Protein 3CCY (pdb70)

Organism: Bordetella parapertussis (strain 12822 / ATCC BAA-587 / NCTC 13253) (NCBI:txid257311)

Nearest PDB structures (foldseek):
  3vpr-assembly2_C  TM=8.689E-01  e=5.766E-08  Thermus thermophilus HB8
  3vpr-assembly2_D  TM=8.323E-01  e=1.332E-07  Thermus thermophilus HB8
  3dcf-assembly1_B  TM=6.884E-01  e=1.332E-07  Thermobifida fusca YX
  2g3b-assembly1_A  TM=5.671E-01  e=9.836E-05  Rhodococcus jostii RHA1
  4dw6-assembly1_A  TM=6.445E-01  e=2.272E-04  Mycobacterium tuberculosis

Secondary structure (DSSP, 8-state):
-TTHHHHHHHHHH---SS-TTTS-HHHHHHHTT--GGGGTTT-S-HHHHHH--HHHHHHHHHHHHHHHTT-S-HHHHHHHHHHHHHHHHHHHHHHHH----GGGS-SHHHHHHHHHHHHHHHHHHHHHHHH------HHHHHHH------GGGGGT--TTSSS-HHHHHHHHHHHHHH-GGGPPP-

Sequence (186 aa):
YENIRDTIIERAAAFARQGYSETSIGDIARACECSKSRLYHYFDSKEAVLRDLTTHVDSLLERRCCRQVLYGSNEPKTRFLQIVKLFLEIYATSRDRHVVLTCLDALPEDQRKALIAKQQRELIAYVRRDALLQLRPDAANRTLAHVDTLFFGINWTYTWYKADGSVSPDALAERTVQLLFLDGYLNLLSA

B-factor: mean 40.66, std 9.45, range [17.66, 68.11]

InterPro domains:
  IPR001647 DNA-binding HTH domain, TetR-type [PF00440] (16-61)
  IPR001647 DNA-binding HTH domain, TetR-type [PR00455] (16-29)
  IPR001647 DNA-binding HTH domain, TetR-type [PR00455] (37-60)
  IPR001647 DNA-binding HTH domain, TetR-type [PS50977] (10-70)
  IPR009057 Homedomain-like superfamily [SSF46689] (2-84)
  IPR036271 Tetracyclin repressor-like, C-terminal domain superfamily [SSF48498] (84-193)
  IPR041490 HTH-type transcriptional repressor KstR2, C-terminal [PF17932] (83-193)
  IPR050109 HTH-type, TetR-like transcriptional regulator [PTHR30055] (10-195)

Radius of gyration: 18.8 Å; Cα contacts (8 Å, |Δi|>4): 145; chains: 1; bounding box: 39×34×56 Å

CATH classification: 1.10.10.60 (+1 more: 1.10.357.10)

Structure (mmCIF, N/CA/C/O backbone):
data_3CCY
#
_entry.id   3CCY
#
_cell.length_a   56.920
_cell.length_b   56.989
_cell.length_c   168.271
_cell.angle_alpha   90.00
_cell.angle_beta   90.00
_cell.angle_gamma   90.00
#
_symmetry.space_group_name_H-M   'I 2 2 2'
#
loop_
_entity.id
_entity.type
_entity.pdbx_description
1 polymer 'Putative TetR-family transcriptional regulator'
2 water water
#
loop_
_atom_site.group_PDB
_atom_site.id
_atom_site.type_symbol
_atom_site.label_atom_id
_atom_site.label_alt_id
_atom_site.label_comp_id
_atom_site.label_asym_id
_atom_site.label_entity_id
_atom_site.label_seq_id
_atom_site.pdbx_PDB_ins_code
_atom_site.Cartn_x
_atom_site.Cartn_y
_atom_site.Cartn_z
_atom_site.occupancy
_atom_site.B_iso_or_equiv
_atom_site.auth_seq_id
_atom_site.auth_comp_id
_atom_site.auth_asym_id
_atom_site.auth_atom_id
_atom_site.pdbx_PDB_model_num
ATOM 1 N N . TYR A 1 12 ? -2.523 29.894 10.648 1.00 67.50 9 TYR A N 1
ATOM 2 C CA . TYR A 1 12 ? -3.968 30.042 10.995 1.00 67.48 9 TYR A CA 1
ATOM 3 C C . TYR A 1 12 ? -4.354 29.101 12.141 1.00 67.37 9 TYR A C 1
ATOM 4 O O . TYR A 1 12 ? -4.600 27.907 11.931 1.00 67.37 9 TYR A O 1
ATOM 13 N N . GLU A 1 13 ? -4.426 29.665 13.346 1.00 67.13 10 GLU A N 1
ATOM 14 C CA . GLU A 1 13 ? -4.510 28.903 14.600 1.00 66.68 10 GLU A CA 1
ATOM 15 C C . GLU A 1 13 ? -5.883 28.283 14.919 1.00 66.15 10 GLU A C 1
ATOM 16 O O . GLU A 1 13 ? -6.101 27.818 16.037 1.00 66.21 10 GLU A O 1
ATOM 22 N N . ASN A 1 14 ? -6.798 28.279 13.951 1.00 65.48 11 ASN A N 1
ATOM 23 C CA . ASN A 1 14 ? -8.155 27.755 14.161 1.00 64.60 11 ASN A CA 1
ATOM 24 C C . ASN A 1 14 ? -8.309 26.373 13.516 1.00 63.83 11 ASN A C 1
ATOM 25 O O . ASN A 1 14 ? -8.558 25.373 14.198 1.00 63.48 11 ASN A O 1
ATOM 30 N N . ILE A 1 15 ? -8.156 26.353 12.190 1.00 62.81 12 ILE A N 1
ATOM 31 C CA . ILE A 1 15 ? -8.174 25.141 11.362 1.00 61.77 12 ILE A CA 1
ATOM 32 C C . ILE A 1 15 ? -7.006 24.191 11.684 1.00 60.92 12 ILE A C 1
ATOM 33 O O . ILE A 1 15 ? -7.141 22.971 11.549 1.00 60.65 12 ILE A O 1
ATOM 38 N N . ARG A 1 16 ? -5.874 24.768 12.098 1.00 59.86 13 ARG A N 1
ATOM 39 C CA . ARG A 1 16 ? -4.725 24.028 12.634 1.00 58.86 13 ARG A CA 1
ATOM 40 C C . ARG A 1 16 ? -5.138 22.955 13.638 1.00 57.89 13 ARG A C 1
ATOM 41 O O . ARG A 1 16 ? -4.817 21.778 13.465 1.00 57.62 13 ARG A O 1
ATOM 49 N N . ASP A 1 17 ? -5.865 23.379 14.671 1.00 56.74 14 ASP A N 1
ATOM 50 C CA . ASP A 1 17 ? -6.227 22.519 15.795 1.00 56.00 14 ASP A CA 1
ATOM 51 C C . ASP A 1 17 ? -7.310 21.506 15.450 1.00 54.65 14 ASP A C 1
ATOM 52 O O . ASP A 1 17 ? -7.442 20.498 16.135 1.00 54.72 14 ASP A O 1
ATOM 57 N N . THR A 1 18 ? -8.089 21.777 14.408 1.00 52.92 15 THR A N 1
ATOM 58 C CA . THR A 1 18 ? -9.082 20.815 13.935 1.00 51.28 15 THR A CA 1
ATOM 59 C C . THR A 1 18 ? -8.371 19.594 13.350 1.00 49.91 15 THR A C 1
ATOM 60 O O . THR A 1 18 ? -8.739 18.457 13.642 1.00 49.59 15 THR A O 1
ATOM 64 N N . ILE A 1 19 ? -7.348 19.846 12.532 1.00 48.22 16 ILE A N 1
ATOM 65 C CA . ILE A 1 19 ? -6.500 18.791 11.976 1.00 46.48 16 ILE A CA 1
ATOM 66 C C . ILE A 1 19 ? -5.905 17.967 13.117 1.00 45.49 16 ILE A C 1
ATOM 67 O O . ILE A 1 19 ? -6.081 16.752 13.162 1.00 45.14 16 ILE A O 1
ATOM 72 N N . ILE A 1 20 ? -5.235 18.651 14.042 1.00 44.50 17 ILE A N 1
ATOM 73 C CA . ILE A 1 20 ? -4.653 18.035 15.230 1.00 43.84 17 ILE A CA 1
ATOM 74 C C . ILE A 1 20 ? -5.695 17.245 16.026 1.00 43.65 17 ILE A C 1
ATOM 75 O O . ILE A 1 20 ? -5.445 16.102 16.405 1.00 42.85 17 ILE A O 1
ATOM 80 N N . GLU A 1 21 ? -6.857 17.864 16.258 1.00 43.40 18 GLU A N 1
ATOM 81 C CA . GLU A 1 21 ? -7.966 17.263 17.007 1.00 43.33 18 GLU A CA 1
ATOM 82 C C . GLU A 1 21 ? -8.472 15.995 16.320 1.00 42.07 18 GLU A C 1
ATOM 83 O O . GLU A 1 21 ? -8.657 14.958 16.964 1.00 41.72 18 GLU A O 1
ATOM 89 N N . ARG A 1 22 ? -8.678 16.088 15.007 1.00 40.87 19 ARG A N 1
ATOM 90 C CA . ARG A 1 22 ? -9.258 14.994 14.233 1.00 39.71 19 ARG A CA 1
ATOM 91 C C . ARG A 1 22 ? -8.253 13.847 14.020 1.00 38.48 19 ARG A C 1
ATOM 92 O O . ARG A 1 22 ? -8.628 12.670 14.083 1.00 38.24 19 ARG A O 1
ATOM 100 N N . ALA A 1 23 ? -6.984 14.201 13.794 1.00 36.91 20 ALA A N 1
ATOM 101 C CA . ALA A 1 23 ? -5.883 13.233 13.698 1.00 35.67 20 ALA A CA 1
ATOM 102 C C . ALA A 1 23 ? -5.664 12.462 14.998 1.00 35.10 20 ALA A C 1
ATOM 103 O O . ALA A 1 23 ? -5.479 11.238 14.979 1.00 34.31 20 ALA A O 1
ATOM 105 N N . ALA A 1 24 ? -5.662 13.186 16.114 1.00 33.98 21 ALA A N 1
ATOM 106 C CA . ALA A 1 24 ? -5.518 12.567 17.435 1.00 33.98 21 ALA A CA 1
ATOM 107 C C . ALA A 1 24 ? -6.563 11.473 17.619 1.00 34.05 21 ALA A C 1
ATOM 108 O O . ALA A 1 24 ? -6.234 10.363 18.030 1.00 34.30 21 ALA A O 1
ATOM 110 N N . ALA A 1 25 ? -7.815 11.773 17.282 1.00 34.66 22 ALA A N 1
ATOM 111 C CA . ALA A 1 25 ? -8.880 10.778 17.403 1.00 35.94 22 ALA A CA 1
ATOM 112 C C . ALA A 1 25 ? -8.616 9.508 16.572 1.00 36.56 22 ALA A C 1
ATOM 113 O O . ALA A 1 25 ? -8.778 8.393 17.063 1.00 37.08 22 ALA A O 1
ATOM 123 N N . PHE A 1 27 ? -5.575 8.388 15.242 1.00 39.65 24 PHE A N 1
ATOM 124 C CA . PHE A 1 27 ? -4.354 7.739 15.728 1.00 40.72 24 PHE A CA 1
ATOM 125 C C . PHE A 1 27 ? -4.621 6.905 16.985 1.00 42.08 24 PHE A C 1
ATOM 126 O O . PHE A 1 27 ? -3.915 5.920 17.248 1.00 42.30 24 PHE A O 1
ATOM 134 N N . ALA A 1 28 ? -5.610 7.336 17.775 1.00 43.41 25 ALA A N 1
ATOM 135 C CA . ALA A 1 28 ? -5.971 6.678 19.040 1.00 44.90 25 ALA A CA 1
ATOM 136 C C . ALA A 1 28 ? -6.963 5.509 18.895 1.00 46.22 25 ALA A C 1
ATOM 137 O O . ALA A 1 28 ? -6.956 4.613 19.739 1.00 47.19 25 ALA A O 1
ATOM 139 N N . ARG A 1 29 ? -7.807 5.507 17.853 1.00 47.51 26 ARG A N 1
ATOM 140 C CA . ARG A 1 29 ? -8.629 4.317 17.545 1.00 48.78 26 ARG A CA 1
ATOM 141 C C . ARG A 1 29 ? -7.803 3.283 16.766 1.00 48.88 26 ARG A C 1
ATOM 142 O O . ARG A 1 29 ? -7.343 2.301 17.352 1.00 49.12 26 ARG A O 1
ATOM 150 N N . GLN A 1 30 ? -7.607 3.516 15.460 1.00 48.81 27 GLN A N 1
ATOM 151 C CA . GLN A 1 30 ? -6.908 2.561 14.576 1.00 48.72 27 GLN A CA 1
ATOM 152 C C . GLN A 1 30 ? -5.382 2.622 14.612 1.00 48.75 27 GLN A C 1
ATOM 153 O O . GLN A 1 30 ? -4.717 1.658 14.213 1.00 48.82 27 GLN A O 1
ATOM 159 N N . GLY A 1 31 ? -4.831 3.745 15.075 1.00 48.56 28 GLY A N 1
ATOM 160 C CA . GLY A 1 31 ? -3.380 3.904 15.176 1.00 48.13 28 GLY A CA 1
ATOM 161 C C . GLY A 1 31 ? -2.765 4.748 14.075 1.00 47.97 28 GLY A C 1
ATOM 162 O O . GLY A 1 31 ? -3.446 5.175 13.133 1.00 47.65 28 GLY A O 1
ATOM 163 N N . TYR A 1 32 ? -1.459 4.962 14.191 1.00 48.01 29 TYR A N 1
ATOM 164 C CA . TYR A 1 32 ? -0.731 5.843 13.284 1.00 48.20 29 TYR A CA 1
ATOM 165 C C . TYR A 1 32 ? -0.568 5.285 11.864 1.00 48.24 29 TYR A C 1
ATOM 166 O O . TYR A 1 32 ? -0.981 5.931 10.900 1.00 48.19 29 TYR A O 1
ATOM 175 N N . SER A 1 33 ? 0.028 4.100 11.732 1.00 48.23 30 SER A N 1
ATOM 176 C CA . SER A 1 33 ? 0.256 3.499 10.405 1.00 48.37 30 SER A CA 1
ATOM 177 C C . SER A 1 33 ? -1.052 3.197 9.683 1.00 47.88 30 SER A C 1
ATOM 178 O O . SER A 1 33 ? -1.103 3.213 8.455 1.00 47.94 30 SER A O 1
ATOM 181 N N . GLU A 1 34 ? -2.103 2.933 10.459 1.00 47.43 31 GLU A N 1
ATOM 182 C CA . GLU A 1 34 ? -3.436 2.665 9.924 1.00 47.11 31 GLU A CA 1
ATOM 183 C C . GLU A 1 34 ? -4.105 3.916 9.338 1.00 46.35 31 GLU A C 1
ATOM 184 O O . GLU A 1 34 ? -4.858 3.824 8.367 1.00 46.28 31 GLU A O 1
ATOM 190 N N . THR A 1 35 ? -3.807 5.074 9.927 1.00 45.47 32 THR A N 1
ATOM 191 C CA . THR A 1 35 ? -4.385 6.366 9.532 1.00 44.59 32 THR A CA 1
ATOM 192 C C . THR A 1 35 ? -3.512 7.058 8.479 1.00 44.39 32 THR A C 1
ATOM 193 O O . THR A 1 35 ? -2.332 7.305 8.711 1.00 44.30 32 THR A O 1
ATOM 197 N N . SER A 1 36 ? -4.092 7.374 7.324 1.00 44.11 33 SER A N 1
ATOM 198 C CA . SER A 1 36 ? -3.353 8.075 6.276 1.00 43.71 33 SER A CA 1
ATOM 199 C C . SER A 1 36 ? -3.659 9.575 6.276 1.00 43.81 33 SER A C 1
ATOM 200 O O . SER A 1 36 ? -4.594 10.029 6.933 1.00 43.87 33 SER A O 1
ATOM 203 N N . ILE A 1 37 ? -2.855 10.332 5.535 1.00 43.83 34 ILE A N 1
ATOM 204 C CA . ILE A 1 37 ? -3.065 11.766 5.322 1.00 43.83 34 ILE A CA 1
ATOM 205 C C . ILE A 1 37 ? -4.395 12.026 4.604 1.00 43.75 34 ILE A C 1
ATOM 206 O O . ILE A 1 37 ? -5.061 13.029 4.865 1.00 43.65 34 ILE A O 1
ATOM 211 N N . GLY A 1 38 ? -4.768 11.117 3.702 1.00 43.80 35 GLY A N 1
ATOM 212 C CA . GLY A 1 38 ? -6.057 11.176 3.015 1.00 43.71 35 GLY A CA 1
ATOM 213 C C . GLY A 1 38 ? -7.220 11.041 3.983 1.00 43.82 35 GLY A C 1
ATOM 214 O O . GLY A 1 38 ? -8.194 11.796 3.895 1.00 44.08 35 GLY A O 1
ATOM 215 N N . ASP A 1 39 ? -7.113 10.076 4.897 1.00 43.55 36 ASP A N 1
ATOM 216 C CA . ASP A 1 39 ? -8.087 9.877 5.983 1.00 43.50 36 ASP A CA 1
ATOM 217 C C . ASP A 1 39 ? -8.331 11.164 6.786 1.00 43.36 36 ASP A C 1
ATOM 218 O O . ASP A 1 39 ? -9.478 11.518 7.073 1.00 43.27 36 ASP A O 1
ATOM 223 N N . ILE A 1 40 ? -7.241 11.854 7.143 1.00 43.24 37 ILE A N 1
ATOM 224 C CA . ILE A 1 40 ? -7.307 13.139 7.851 1.00 43.21 37 ILE A CA 1
ATOM 225 C C . ILE A 1 40 ? -7.961 14.229 6.984 1.00 43.66 37 ILE A C 1
ATOM 226 O O . ILE A 1 40 ? -8.850 14.963 7.556 1.00 43.82 37 ILE A O 1
ATOM 231 N N . ALA A 1 41 ? -7.525 14.313 5.705 1.00 44.34 38 ALA A N 1
ATOM 232 C CA . ALA A 1 41 ? -8.042 15.334 4.818 1.00 44.74 38 ALA A CA 1
ATOM 233 C C . ALA A 1 41 ? -9.566 15.342 4.820 1.00 45.14 38 ALA A C 1
ATOM 234 O O . ALA A 1 41 ? -10.195 16.410 4.996 1.00 44.95 38 ALA A O 1
ATOM 236 N N . ARG A 1 42 ? -10.146 14.118 4.696 1.00 45.80 39 ARG A N 1
ATOM 237 C CA . ARG A 1 42 ? -11.593 13.947 4.611 1.00 46.74 39 ARG A CA 1
ATOM 238 C C . ARG A 1 42 ? -12.306 13.860 5.971 1.00 47.18 39 ARG A C 1
ATOM 239 O O . ARG A 1 42 ? -13.536 13.912 6.023 1.00 47.08 39 ARG A O 1
ATOM 247 N N . ALA A 1 43 ? -11.550 13.739 7.066 1.00 47.83 40 ALA A N 1
ATOM 248 C CA . ALA A 1 43 ? -12.153 13.822 8.398 1.00 48.56 40 ALA A CA 1
ATOM 249 C C . ALA A 1 43 ? -12.447 15.277 8.764 1.00 49.21 40 ALA A C 1
ATOM 250 O O . ALA A 1 43 ? -13.396 15.560 9.502 1.00 49.42 40 ALA A O 1
ATOM 252 N N . CYS A 1 44 ? -11.631 16.192 8.241 1.00 49.85 41 CYS A N 1
ATOM 253 C CA . CYS A 1 44 ? -11.868 17.623 8.394 1.00 50.82 41 CYS A CA 1
ATOM 254 C C . CYS A 1 44 ? -12.749 18.095 7.247 1.00 51.55 41 CYS A C 1
ATOM 255 O O . CYS A 1 44 ? -12.830 19.296 6.959 1.00 51.28 41 CYS A O 1
ATOM 258 N N . GLU A 1 45 ? -13.411 17.125 6.610 1.00 52.47 42 GLU A N 1
ATOM 259 C CA . GLU A 1 45 ? -14.201 17.334 5.401 1.00 53.66 42 GLU A CA 1
ATOM 260 C C . GLU A 1 45 ? -13.457 18.313 4.502 1.00 54.07 42 GLU A C 1
ATOM 261 O O . GLU A 1 45 ? -13.933 19.420 4.244 1.00 54.24 42 GLU A O 1
ATOM 267 N N . CYS A 1 46 ? -12.265 17.898 4.061 1.00 54.85 43 CYS A N 1
ATOM 268 C CA . CYS A 1 46 ? -11.364 18.770 3.293 1.00 55.08 43 CYS A CA 1
ATOM 269 C C . CYS A 1 46 ? -10.544 18.038 2.199 1.00 55.03 43 CYS A C 1
ATOM 270 O O . CYS A 1 46 ? -10.511 16.762 2.128 1.00 55.19 43 CYS A O 1
ATOM 273 N N . SER A 1 47 ? -9.881 18.862 1.350 1.00 54.78 44 SER A N 1
ATOM 274 C CA . SER A 1 47 ? -8.994 18.319 0.325 1.00 54.69 44 SER A CA 1
ATOM 275 C C . SER A 1 47 ? -7.614 18.030 0.912 1.00 54.56 44 SER A C 1
ATOM 276 O O . SER A 1 47 ? -7.194 18.688 1.868 1.00 54.74 44 SER A O 1
ATOM 279 N N . LYS A 1 48 ? -6.9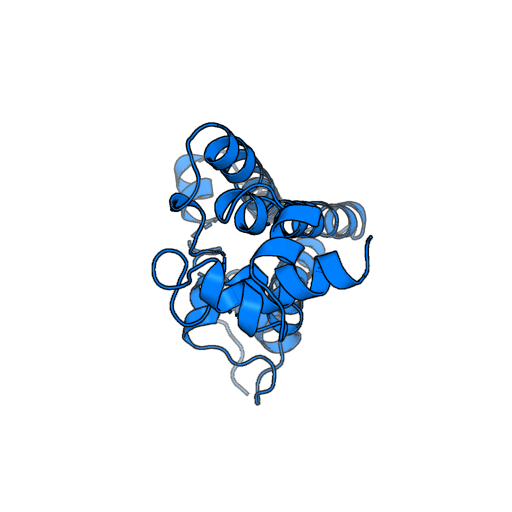16 17.049 0.335 1.00 54.37 45 LYS A N 1
ATOM 280 C CA . LYS A 1 48 ? -5.576 16.651 0.795 1.00 54.24 45 LYS A CA 1
ATOM 281 C C . LYS A 1 48 ? -4.546 17.790 0.698 1.00 53.99 45 LYS A C 1
ATOM 282 O O . LYS A 1 48 ? -3.563 17.803 1.445 1.00 54.29 45 LYS A O 1
ATOM 288 N N . SER A 1 49 ? -4.787 18.741 -0.210 1.00 53.71 46 SER A N 1
ATOM 289 C CA . SER A 1 49 ? -3.908 19.906 -0.406 1.00 53.26 46 SER A CA 1
ATOM 290 C C . SER A 1 49 ? -3.788 20.767 0.872 1.00 52.78 46 SER A C 1
ATOM 291 O O . SER A 1 49 ? -2.634 21.079 1.273 1.00 52.84 46 SER A O 1
ATOM 294 N N . ARG A 1 50 ? -5.007 21.131 1.391 1.00 52.11 47 ARG A N 1
ATOM 295 C CA . ARG A 1 50 ? -5.094 22.131 2.453 1.00 51.65 47 ARG A CA 1
ATOM 296 C C . ARG A 1 50 ? -4.432 21.731 3.782 1.00 51.19 47 ARG A C 1
ATOM 297 O O . ARG A 1 50 ? -4.201 22.582 4.644 1.00 51.24 47 ARG A O 1
ATOM 305 N N . LEU A 1 51 ? -4.122 20.445 3.945 1.00 50.47 48 LEU A N 1
ATOM 306 C CA . LEU A 1 51 ? -3.384 19.977 5.128 1.00 49.87 48 LEU A CA 1
ATOM 307 C C . LEU A 1 51 ? -1.945 20.470 5.148 1.00 49.44 48 LEU A C 1
ATOM 308 O O . LEU A 1 51 ? -1.412 20.807 6.210 1.00 49.01 48 LEU A O 1
ATOM 313 N N . TYR A 1 52 ? -1.338 20.538 3.969 1.00 48.95 49 TYR A N 1
ATOM 314 C CA . TYR A 1 52 ? 0.067 20.879 3.853 1.00 48.56 49 TYR A CA 1
ATOM 315 C C . TYR A 1 52 ? 0.321 22.349 3.981 1.00 48.81 49 TYR A C 1
ATOM 316 O O . TYR A 1 52 ? 1.450 22.768 4.047 1.00 48.93 49 TYR A O 1
ATOM 325 N N . HIS A 1 53 ? -0.748 23.119 4.034 1.00 49.01 50 HIS A N 1
ATOM 326 C CA . HIS A 1 53 ? -0.725 24.551 4.345 1.00 49.20 50 HIS A CA 1
ATOM 327 C C . HIS A 1 53 ? -0.310 24.765 5.805 1.00 49.03 50 HIS A C 1
ATOM 328 O O . HIS A 1 53 ? 0.188 25.834 6.165 1.00 49.20 50 HIS A O 1
ATOM 335 N N . TYR A 1 54 ? -0.497 23.733 6.629 1.00 48.73 51 TYR A N 1
ATOM 336 C CA . TYR A 1 54 ? -0.188 23.805 8.060 1.00 48.27 51 TYR A CA 1
ATOM 337 C C . TYR A 1 54 ? 0.869 22.799 8.501 1.00 47.65 51 TYR A C 1
ATOM 338 O O . TYR A 1 54 ? 1.581 23.042 9.480 1.00 47.82 51 TYR A O 1
ATOM 347 N N . PHE A 1 55 ? 0.966 21.677 7.789 1.00 46.86 52 PHE A N 1
ATOM 348 C CA . PHE A 1 55 ? 1.883 20.590 8.161 1.00 46.25 52 PHE A CA 1
ATOM 349 C C . PHE A 1 55 ? 2.635 20.006 6.970 1.00 45.93 52 PHE A C 1
ATOM 350 O O . PHE A 1 55 ? 2.064 19.830 5.889 1.00 45.89 52 PHE A O 1
ATOM 358 N N . ASP A 1 56 ? 3.908 19.675 7.184 1.00 45.67 53 ASP A N 1
ATOM 359 C CA . ASP A 1 56 ? 4.761 19.149 6.106 1.00 45.34 53 ASP A CA 1
ATOM 360 C C . ASP A 1 56 ? 4.635 17.637 5.923 1.00 44.64 53 ASP A C 1
ATOM 361 O O . ASP A 1 56 ? 4.988 17.097 4.877 1.00 44.73 53 ASP A O 1
ATOM 366 N N . SER A 1 57 ? 4.137 16.958 6.945 1.00 43.86 54 SER A N 1
ATOM 367 C CA . SER A 1 57 ? 4.097 15.508 6.939 1.00 43.10 54 SER A CA 1
ATOM 368 C C . SER A 1 57 ? 3.065 14.996 7.939 1.00 42.64 54 SER A C 1
ATOM 369 O O . SER A 1 57 ? 2.577 15.743 8.789 1.00 42.47 54 SER A O 1
ATOM 372 N N . LYS A 1 58 ? 2.734 13.717 7.805 1.00 41.91 55 LYS A N 1
ATOM 373 C CA . LYS A 1 58 ? 1.964 12.975 8.783 1.00 41.17 55 LYS A CA 1
ATOM 374 C C . LYS A 1 58 ? 2.738 12.960 10.111 1.00 40.89 55 LYS A C 1
ATOM 375 O O . LYS A 1 58 ? 2.144 13.078 11.189 1.00 40.80 55 LYS A O 1
ATOM 381 N N . GLU A 1 59 ? 4.067 12.840 10.021 1.00 40.23 56 GLU A N 1
ATOM 382 C CA . GLU A 1 59 ? 4.948 12.868 11.201 1.00 39.45 56 GLU A CA 1
ATOM 383 C C . GLU A 1 59 ? 4.927 14.221 11.895 1.00 38.06 56 GLU A C 1
ATOM 384 O O . GLU A 1 59 ? 5.021 14.284 13.120 1.00 37.83 56 GLU A O 1
ATOM 390 N N . ALA A 1 60 ? 4.806 15.291 11.109 1.00 36.47 57 ALA A N 1
ATOM 391 C CA . ALA A 1 60 ? 4.716 16.656 11.629 1.00 35.38 57 ALA A CA 1
ATOM 392 C C . ALA A 1 60 ? 3.444 16.850 12.462 1.00 34.94 57 ALA A C 1
ATOM 393 O O . ALA A 1 60 ? 3.485 17.461 13.535 1.00 34.80 57 ALA A O 1
ATOM 395 N N . VAL A 1 61 ? 2.322 16.323 11.965 1.00 33.96 58 VAL A N 1
ATOM 396 C CA . VAL A 1 61 ? 1.063 16.313 12.719 1.00 32.47 58 VAL A CA 1
ATOM 397 C C . VAL A 1 61 ? 1.254 15.590 14.049 1.00 31.96 58 VAL A C 1
ATOM 398 O O . VAL A 1 61 ? 0.896 16.120 15.087 1.00 31.20 58 VAL A O 1
ATOM 402 N N . LEU A 1 62 ? 1.852 14.401 14.006 1.00 31.57 59 LEU A N 1
ATOM 403 C CA . LEU A 1 62 ? 2.126 13.637 15.213 1.00 31.57 59 LEU A CA 1
ATOM 404 C C . LEU A 1 62 ? 3.104 14.342 16.157 1.00 32.25 59 LEU A C 1
ATOM 405 O O . LEU A 1 62 ? 2.854 14.421 17.360 1.00 31.44 59 LEU A O 1
ATOM 410 N N . ARG A 1 63 ? 4.211 14.841 15.617 1.00 32.82 60 ARG A N 1
ATOM 411 C CA . ARG A 1 63 ? 5.251 15.450 16.436 1.00 34.52 60 ARG A CA 1
ATOM 412 C C . ARG A 1 63 ? 4.682 16.650 17.186 1.00 34.33 60 ARG A C 1
ATOM 413 O O . ARG A 1 63 ? 4.909 16.790 18.387 1.00 34.40 60 ARG A O 1
ATOM 421 N N . ASP A 1 64 ? 3.916 17.479 16.480 1.00 34.33 61 ASP A N 1
ATOM 422 C CA . ASP A 1 64 ? 3.275 18.651 17.081 1.00 34.91 61 ASP A CA 1
ATOM 423 C C . ASP A 1 64 ? 2.293 18.311 18.213 1.00 34.08 61 ASP A C 1
ATOM 424 O O . ASP A 1 64 ? 2.398 18.874 19.313 1.00 34.60 61 ASP A O 1
ATOM 437 N N . LEU A 1 66 ? 2.126 15.652 20.075 1.00 31.37 63 LEU A N 1
ATOM 438 C CA . LEU A 1 66 ? 2.854 15.052 21.167 1.00 31.96 63 LEU A CA 1
ATOM 439 C C . LEU A 1 66 ? 3.637 16.111 21.934 1.00 31.17 63 LEU A C 1
ATOM 440 O O . LEU A 1 66 ? 3.697 16.090 23.151 1.00 29.52 63 LEU A O 1
ATOM 445 N N . THR A 1 67 ? 4.217 17.045 21.199 1.00 31.61 64 THR A N 1
ATOM 446 C CA . THR A 1 67 ? 5.041 18.087 21.807 1.00 33.44 64 THR A CA 1
ATOM 447 C C . THR A 1 67 ? 4.198 19.022 22.676 1.00 33.07 64 THR A C 1
ATOM 448 O O . THR A 1 67 ? 4.550 19.308 23.828 1.00 33.38 64 THR A O 1
ATOM 452 N N . THR A 1 68 ? 3.081 19.489 22.137 1.00 33.70 65 THR A N 1
ATOM 453 C CA . THR A 1 68 ? 2.267 20.420 22.882 1.00 34.48 65 THR A CA 1
ATOM 454 C C . THR A 1 68 ? 1.657 19.706 24.086 1.00 34.77 65 THR A C 1
ATOM 455 O O . THR A 1 68 ? 1.517 20.294 25.147 1.00 35.94 65 THR A O 1
ATOM 459 N N . HIS A 1 69 ? 1.340 18.425 23.938 1.00 34.09 66 HIS A N 1
ATOM 460 C CA . HIS A 1 69 ? 0.749 17.689 25.025 1.00 33.96 66 HIS A CA 1
ATOM 461 C C . HIS A 1 69 ? 1.700 17.434 26.212 1.00 33.63 66 HIS A C 1
ATOM 462 O O . HIS A 1 69 ? 1.291 17.586 27.380 1.00 34.03 66 HIS A O 1
ATOM 469 N N . VAL A 1 70 ? 2.923 16.991 25.934 1.00 32.23 67 VAL A N 1
ATOM 470 C CA . VAL A 1 70 ? 3.899 16.771 27.012 1.00 32.38 67 VAL A CA 1
ATOM 471 C C . VAL A 1 70 ? 4.357 18.119 27.588 1.00 32.70 67 VAL A C 1
ATOM 472 O O . VAL A 1 70 ? 4.538 18.228 28.798 1.00 31.39 67 VAL A O 1
ATOM 476 N N . ASP A 1 71 ? 4.478 19.153 26.737 1.00 33.47 68 ASP A N 1
ATOM 477 C CA . ASP A 1 71 ? 4.831 20.486 27.227 1.00 35.08 68 ASP A CA 1
ATOM 478 C C . ASP A 1 71 ? 3.774 20.984 28.217 1.00 36.03 68 ASP A C 1
ATOM 479 O O . ASP A 1 71 ? 4.105 21.508 29.266 1.00 36.61 68 ASP A O 1
ATOM 484 N N . SER A 1 72 ? 2.507 20.771 27.898 1.00 37.45 69 SER A N 1
ATOM 485 C CA . SER A 1 72 ? 1.407 21.174 28.790 1.00 38.34 69 SER A CA 1
ATOM 486 C C . SER A 1 72 ? 1.443 20.431 30.130 1.00 38.31 69 SER A C 1
ATOM 487 O O . SER A 1 72 ? 1.290 21.038 31.204 1.00 37.37 69 SER A O 1
ATOM 490 N N . LEU A 1 73 ? 1.646 19.117 30.063 1.00 37.70 70 LEU A N 1
ATOM 491 C CA . LEU A 1 73 ? 1.692 18.293 31.239 1.00 37.77 70 LEU A CA 1
ATOM 492 C C . LEU A 1 73 ? 2.845 18.753 32.164 1.00 37.09 70 LEU A C 1
ATOM 493 O O . LEU A 1 73 ? 2.673 18.869 33.384 1.00 35.50 70 LEU A O 1
ATOM 498 N N . LEU A 1 74 ? 4.014 19.008 31.570 1.00 36.19 71 LEU A N 1
ATOM 499 C CA . LEU A 1 74 ? 5.175 19.487 32.315 1.00 36.68 71 LEU A CA 1
ATOM 500 C C . LEU A 1 74 ? 4.925 20.825 33.005 1.00 36.62 71 LEU A C 1
ATOM 501 O O . LEU A 1 74 ? 5.274 20.982 34.161 1.00 36.31 71 LEU A O 1
ATOM 506 N N . GLU A 1 75 ? 4.309 21.776 32.310 1.00 37.54 72 GLU A N 1
ATOM 507 C CA . GLU A 1 75 ? 4.067 23.082 32.905 1.00 38.04 72 GLU A CA 1
ATOM 508 C C . GLU A 1 75 ? 3.078 22.944 34.047 1.00 36.28 72 GLU A C 1
ATOM 509 O O . GLU A 1 75 ? 3.313 23.488 35.116 1.00 36.72 72 GLU A O 1
ATOM 515 N N . ARG A 1 76 ? 2.012 22.171 33.848 1.00 35.03 73 ARG A N 1
ATOM 516 C CA A ARG A 1 76 ? 1.008 22.051 34.890 0.50 33.97 73 ARG A CA 1
ATOM 517 C CA B ARG A 1 76 ? 0.971 21.989 34.874 0.50 33.89 73 ARG A CA 1
ATOM 518 C C . ARG A 1 76 ? 1.524 21.340 36.127 1.00 33.45 73 ARG A C 1
ATOM 519 O O . ARG A 1 76 ? 1.166 21.726 37.238 1.00 33.09 73 ARG A O 1
ATOM 534 N N . CYS A 1 77 ? 2.390 20.343 35.927 1.00 32.71 74 CYS A N 1
ATOM 535 C CA A CYS A 1 77 ? 3.081 19.684 37.026 0.50 32.97 74 CYS A CA 1
ATOM 536 C CA B CYS A 1 77 ? 3.110 19.666 37.015 0.50 33.75 74 CYS A CA 1
ATOM 537 C C . CYS A 1 77 ? 3.935 20.642 37.841 1.00 33.27 74 CYS A C 1
ATOM 538 O O . CYS A 1 77 ? 3.998 20.547 39.068 1.00 33.37 74 CYS A O 1
ATOM 543 N N . ARG A 1 78 ? 4.642 21.521 37.157 1.00 34.41 75 ARG A N 1
ATOM 544 C CA . ARG A 1 78 ? 5.453 22.513 37.833 1.00 36.18 75 ARG A CA 1
ATOM 545 C C . ARG A 1 78 ? 4.599 23.417 38.714 1.00 35.49 75 ARG A C 1
ATOM 546 O O . ARG A 1 78 ? 4.976 23.679 39.861 1.00 34.99 75 ARG A O 1
ATOM 554 N N . GLN A 1 79 ? 3.467 23.890 38.194 1.00 36.27 76 GLN A N 1
ATOM 555 C CA . GLN A 1 79 ? 2.564 24.736 38.994 1.00 37.46 76 GLN A CA 1
ATOM 556 C C . GLN A 1 79 ? 2.107 23.999 40.252 1.00 36.55 76 GLN A C 1
ATOM 557 O O . GLN A 1 79 ? 2.011 24.593 41.309 1.00 36.03 76 GLN A O 1
ATOM 563 N N . VAL A 1 80 ? 1.801 22.711 40.128 1.00 36.05 77 VAL A N 1
ATOM 564 C CA . VAL A 1 80 ? 1.476 21.893 41.281 1.00 35.96 77 VAL A CA 1
ATOM 565 C C . VAL A 1 80 ? 2.661 21.813 42.249 1.00 36.47 77 VAL A C 1
ATOM 566 O O . VAL A 1 80 ? 2.492 22.035 43.456 1.00 36.03 77 VAL A O 1
ATOM 570 N N . LEU A 1 81 ? 3.843 21.505 41.715 1.00 35.78 78 LEU A N 1
ATOM 571 C CA . LEU A 1 81 ? 5.035 21.382 42.533 1.00 38.94 78 LEU A CA 1
ATOM 572 C C . LEU A 1 81 ? 5.273 22.665 43.284 1.00 38.60 78 LEU A C 1
ATOM 573 O O . LEU A 1 81 ? 5.432 22.616 44.495 1.00 39.22 78 LEU A O 1
ATOM 578 N N . TYR A 1 82 ? 5.232 23.801 42.587 1.00 39.35 79 TYR A N 1
ATOM 579 C CA . TYR A 1 82 ? 5.470 25.102 43.223 1.00 42.12 79 TYR A CA 1
ATOM 580 C C . TYR A 1 82 ? 4.321 25.614 44.104 1.00 43.85 79 TYR A C 1
ATOM 581 O O . TYR A 1 82 ? 4.438 26.692 44.671 1.00 43.44 79 TYR A O 1
ATOM 590 N N . GLY A 1 83 ? 3.235 24.843 44.224 1.00 45.69 80 GLY A N 1
ATOM 591 C CA . GLY A 1 83 ? 2.075 25.254 45.008 1.00 49.17 80 GLY A CA 1
ATOM 592 C C . GLY A 1 83 ? 2.114 24.840 46.471 1.00 51.36 80 GLY A C 1
ATOM 593 O O . GLY A 1 83 ? 2.469 25.640 47.341 1.00 52.00 80 GLY A O 1
ATOM 594 N N . SER A 1 84 ? 1.752 23.587 46.755 1.00 53.88 81 SER A N 1
ATOM 595 C CA . SER A 1 84 ? 1.586 23.148 48.155 1.00 55.29 81 SER A CA 1
ATOM 596 C C . SER A 1 84 ? 2.911 23.065 48.891 1.00 55.92 81 SER A C 1
ATOM 597 O O . SER A 1 84 ? 3.982 22.922 48.284 1.00 56.07 81 SER A O 1
ATOM 600 N N . ASN A 1 85 ? 2.813 23.180 50.211 1.00 56.37 82 ASN A N 1
ATOM 601 C CA . ASN A 1 85 ? 3.959 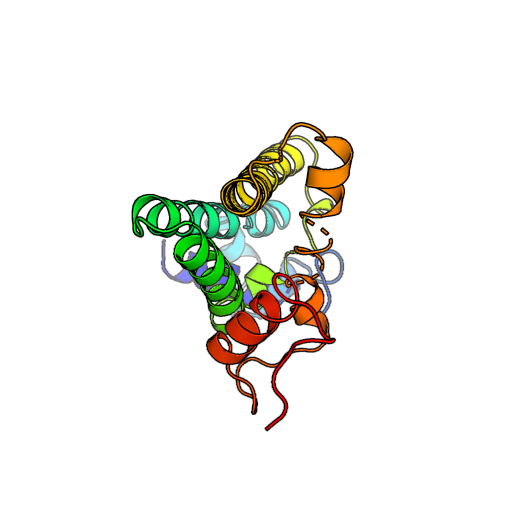23.061 51.095 1.00 56.33 82 ASN A CA 1
ATOM 602 C C . ASN A 1 85 ? 4.223 21.571 51.365 1.00 55.31 82 ASN A C 1
ATOM 603 O O . ASN A 1 85 ? 5.374 21.132 51.406 1.00 55.64 82 ASN A O 1
ATOM 608 N N . GLU A 1 86 ? 3.144 20.808 51.512 1.00 53.60 83 GLU A N 1
ATOM 609 C CA . GLU A 1 86 ? 3.203 19.456 52.039 1.00 52.90 83 GLU A CA 1
ATOM 610 C C . GLU A 1 86 ? 3.474 18.403 50.959 1.00 50.35 83 GLU A C 1
ATOM 611 O O . GLU A 1 86 ? 2.769 18.361 49.954 1.00 49.47 83 GLU A O 1
ATOM 617 N N . PRO A 1 87 ? 4.497 17.546 51.166 1.00 48.45 84 PRO A N 1
ATOM 618 C CA . PRO A 1 87 ? 4.727 16.454 50.208 1.00 47.07 84 PRO A CA 1
ATOM 619 C C . PRO A 1 87 ? 3.523 15.536 49.927 1.00 45.89 84 PRO A C 1
ATOM 620 O O . PRO A 1 87 ? 3.341 15.141 48.779 1.00 45.13 84 PRO A O 1
ATOM 624 N N . LYS A 1 88 ? 2.710 15.183 50.927 1.00 44.96 85 LYS A N 1
ATOM 625 C CA . LYS A 1 88 ? 1.629 14.218 50.647 1.00 44.53 85 LYS A CA 1
ATOM 626 C C . LYS A 1 88 ? 0.562 14.850 49.760 1.00 43.06 85 LYS A C 1
ATOM 627 O O . LYS A 1 88 ? 0.036 14.191 48.847 1.00 42.62 85 LYS A O 1
ATOM 633 N N . THR A 1 89 ? 0.300 16.131 49.997 1.00 40.97 86 THR A N 1
ATOM 634 C CA . THR A 1 89 ? -0.647 16.885 49.175 1.00 40.38 86 THR A CA 1
ATOM 635 C C . THR A 1 89 ? -0.170 17.027 47.729 1.00 39.01 86 THR A C 1
ATOM 636 O O . THR A 1 89 ? -0.958 16.786 46.819 1.00 36.91 86 THR A O 1
ATOM 640 N N . ARG A 1 90 ? 1.099 17.447 47.539 1.00 38.12 87 ARG A N 1
ATOM 641 C CA . ARG A 1 90 ? 1.686 17.636 46.202 1.00 36.50 87 ARG A CA 1
ATOM 642 C C . ARG A 1 90 ? 1.572 16.370 45.401 1.00 34.92 87 ARG A C 1
ATOM 643 O O . ARG A 1 90 ? 1.245 16.428 44.217 1.00 35.03 87 ARG A O 1
ATOM 651 N N . PHE A 1 91 ? 1.850 15.218 46.029 1.00 33.97 88 PHE A N 1
ATOM 652 C CA . PHE A 1 91 ? 1.799 13.941 45.340 1.00 33.20 88 PHE A CA 1
ATOM 653 C C . PHE A 1 91 ? 0.373 13.653 44.860 1.00 33.19 88 PHE A C 1
ATOM 654 O O . PHE A 1 91 ? 0.172 13.328 43.686 1.00 32.33 88 PHE A O 1
ATOM 662 N N . LEU A 1 92 ? -0.602 13.778 45.763 1.00 33.04 89 LEU A N 1
ATOM 663 C CA . LEU A 1 92 ? -2.018 13.531 45.414 1.00 33.09 89 LEU A CA 1
ATOM 664 C C . LEU A 1 92 ? -2.476 14.522 44.307 1.00 33.70 89 LEU A C 1
ATOM 665 O O . LEU A 1 92 ? -3.183 14.126 43.395 1.00 32.70 89 LEU A O 1
ATOM 670 N N . GLN A 1 93 ? -2.044 15.784 44.394 1.00 32.79 90 GLN A N 1
ATOM 671 C CA . GLN A 1 93 ? -2.372 16.764 43.357 1.00 34.28 90 GLN A CA 1
ATOM 672 C C . GLN A 1 93 ? -1.779 16.414 41.980 1.00 33.77 90 GLN A C 1
ATOM 673 O O . GLN A 1 93 ? -2.412 16.617 40.936 1.00 33.37 90 GLN A O 1
ATOM 679 N N . ILE A 1 94 ? -0.560 15.884 41.964 1.00 33.58 91 ILE A N 1
ATOM 680 C CA . ILE A 1 94 ? 0.021 15.408 40.726 1.00 33.48 91 ILE A CA 1
ATOM 681 C C . ILE A 1 94 ? -0.803 14.267 40.126 1.00 33.23 91 ILE A C 1
ATOM 682 O O . ILE A 1 94 ? -1.071 14.252 38.931 1.00 32.82 91 ILE A O 1
ATOM 687 N N . VAL A 1 95 ? -1.217 13.302 40.938 1.00 32.09 92 VAL A N 1
ATOM 688 C CA . VAL A 1 95 ? -1.984 12.190 40.368 1.00 32.95 92 VAL A CA 1
ATOM 689 C C . VAL A 1 95 ? -3.363 12.695 39.822 1.00 31.62 92 VAL A C 1
ATOM 690 O O . VAL A 1 95 ? -3.819 12.262 38.781 1.00 29.67 92 VAL A O 1
ATOM 694 N N . LYS A 1 96 ? -3.998 13.596 40.559 1.00 30.32 93 LYS A N 1
ATOM 695 C CA . LYS A 1 96 ? -5.298 14.174 40.162 1.00 30.66 93 LYS A CA 1
ATOM 696 C C . LYS A 1 96 ? -5.112 14.928 38.849 1.00 30.89 93 LYS A C 1
ATOM 697 O O . LYS A 1 96 ? -5.968 14.864 37.977 1.00 30.62 93 LYS A O 1
ATOM 703 N N . LEU A 1 97 ? -3.980 15.617 38.702 1.00 31.52 94 LEU A N 1
ATOM 704 C CA . LEU A 1 97 ? -3.680 16.316 37.429 1.00 32.56 94 LEU A CA 1
ATOM 705 C C . LEU A 1 97 ? -3.609 15.346 36.239 1.00 33.15 94 LEU A C 1
ATOM 706 O O . LEU A 1 97 ? -4.211 15.603 35.180 1.00 30.92 94 LEU A O 1
ATOM 711 N N . PHE A 1 98 ? -2.869 14.248 36.411 1.00 34.32 95 PHE A N 1
ATOM 712 C CA . PHE A 1 98 ? -2.707 13.298 35.297 1.00 36.34 95 PHE A CA 1
ATOM 713 C C . PHE A 1 98 ? -4.045 12.724 34.872 1.00 35.97 95 PHE A C 1
ATOM 714 O O . PHE A 1 98 ? -4.337 12.609 33.667 1.00 36.46 95 PHE A O 1
ATOM 722 N N . LEU A 1 99 ? -4.892 12.404 35.843 1.00 36.16 96 LEU A N 1
ATOM 723 C CA . LEU A 1 99 ? -6.196 11.842 35.530 1.00 36.28 96 LEU A CA 1
ATOM 724 C C . LEU A 1 99 ? -7.170 12.872 35.004 1.00 36.31 96 LEU A C 1
ATOM 725 O O . LEU A 1 99 ? -8.055 12.547 34.220 1.00 36.47 96 LEU A O 1
ATOM 730 N N . GLU A 1 100 ? -6.996 14.130 35.407 1.00 35.08 97 GLU A N 1
ATOM 731 C CA . GLU A 1 100 ? -7.772 15.212 34.843 1.00 35.45 97 GLU A CA 1
ATOM 732 C C . GLU A 1 100 ? -7.478 15.360 33.326 1.00 35.85 97 GLU A C 1
ATOM 733 O O . GLU A 1 100 ? -8.401 15.513 32.501 1.00 35.74 97 GLU A O 1
ATOM 739 N N . ILE A 1 101 ? -6.192 15.328 32.986 1.00 36.00 98 ILE A N 1
ATOM 740 C CA . ILE A 1 101 ? -5.733 15.415 31.607 1.00 37.86 98 ILE A CA 1
ATOM 741 C C . ILE A 1 101 ? -6.260 14.246 30.731 1.00 39.26 98 ILE A C 1
ATOM 742 O O . ILE A 1 101 ? -6.644 14.448 29.569 1.00 39.48 98 ILE A O 1
ATOM 747 N N . TYR A 1 102 ? -6.385 13.056 31.321 1.00 40.53 99 TYR A N 1
ATOM 748 C CA . TYR A 1 102 ? -7.161 11.946 30.709 1.00 41.36 99 TYR A CA 1
ATOM 749 C C . TYR A 1 102 ? -8.671 12.238 30.472 1.00 42.54 99 TYR A C 1
ATOM 750 O O . TYR A 1 102 ? -9.214 12.042 29.367 1.00 42.84 99 TYR A O 1
ATOM 759 N N . ALA A 1 103 ? -9.351 12.711 31.509 1.00 43.03 100 ALA A N 1
ATOM 760 C CA . ALA A 1 103 ? -10.733 13.137 31.410 1.00 43.78 100 ALA A CA 1
ATOM 761 C C . ALA A 1 103 ? -10.958 14.201 30.315 1.00 44.21 100 ALA A C 1
ATOM 762 O O . ALA A 1 103 ? -12.006 14.221 29.651 1.00 44.74 100 ALA A O 1
ATOM 764 N N . THR A 1 104 ? -9.987 15.093 30.128 1.00 43.99 101 THR A N 1
ATOM 765 C CA . THR A 1 104 ? -10.173 16.171 29.162 1.00 43.83 101 THR A CA 1
ATOM 766 C C . THR A 1 104 ? -9.553 15.834 27.807 1.00 42.92 101 THR A C 1
ATOM 767 O O . THR A 1 104 ? -10.176 16.063 26.792 1.00 43.57 101 THR A O 1
ATOM 771 N N . SER A 1 105 ? -8.369 15.229 27.816 1.00 42.12 102 SER A N 1
ATOM 772 C CA . SER A 1 105 ? -7.536 15.059 26.622 1.00 41.55 102 SER A CA 1
ATOM 773 C C . SER A 1 105 ? -7.206 13.600 26.323 1.00 39.89 102 SER A C 1
ATOM 774 O O . SER A 1 105 ? -6.062 13.285 25.990 1.00 40.52 102 SER A O 1
ATOM 777 N N . ARG A 1 106 ? -8.201 12.724 26.421 1.00 38.88 103 ARG A N 1
ATOM 778 C CA . ARG A 1 106 ? -7.987 11.279 26.280 1.00 37.62 103 ARG A CA 1
ATOM 779 C C . ARG A 1 106 ? -7.214 10.890 25.001 1.00 36.83 103 ARG A C 1
ATOM 780 O O . ARG A 1 106 ? -6.196 10.172 25.065 1.00 35.57 103 ARG A O 1
ATOM 788 N N . ASP A 1 107 ? -7.706 11.355 23.851 1.00 34.97 104 ASP A N 1
ATOM 789 C CA . ASP A 1 107 ? -7.080 11.049 22.571 1.00 35.13 104 ASP A CA 1
ATOM 790 C C . ASP A 1 107 ? -5.589 11.377 22.516 1.00 34.82 104 ASP A C 1
ATOM 791 O O . ASP A 1 107 ? -4.789 10.532 22.135 1.00 33.25 104 ASP A O 1
ATOM 796 N N . ARG A 1 108 ? -5.237 12.627 22.829 1.00 35.92 105 ARG A N 1
ATOM 797 C CA . ARG A 1 108 ? -3.831 13.064 22.802 1.00 38.08 105 ARG A CA 1
ATOM 798 C C . ARG A 1 108 ? -3.017 12.302 23.863 1.00 38.68 105 ARG A C 1
ATOM 799 O O . ARG A 1 108 ? -1.865 11.969 23.638 1.00 38.50 105 ARG A O 1
ATOM 807 N N . HIS A 1 109 ? -3.649 11.991 24.995 1.00 40.44 106 HIS A N 1
ATOM 808 C CA . HIS A 1 109 ? -3.039 11.169 26.064 1.00 42.23 106 HIS A CA 1
ATOM 809 C C . HIS A 1 109 ? -2.700 9.758 25.553 1.00 42.07 106 HIS A C 1
ATOM 810 O O . HIS A 1 109 ? -1.551 9.309 25.601 1.00 41.58 106 HIS A O 1
ATOM 817 N N . VAL A 1 110 ? -3.705 9.057 25.038 1.00 42.02 107 VAL A N 1
ATOM 818 C CA . VAL A 1 110 ? -3.489 7.739 24.438 1.00 41.15 107 VAL A CA 1
ATOM 819 C C . VAL A 1 110 ? -2.349 7.796 23.403 1.00 41.89 107 VAL A C 1
ATOM 820 O O . VAL A 1 110 ? -1.438 6.956 23.436 1.00 41.32 107 VAL A O 1
ATOM 824 N N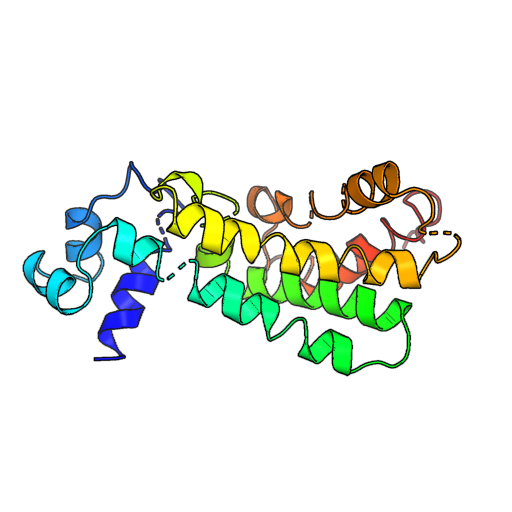 . VAL A 1 111 ? -2.381 8.803 22.519 1.00 41.64 108 VAL A N 1
ATOM 825 C CA . VAL A 1 111 ? -1.348 8.953 21.470 1.00 42.01 108 VAL A CA 1
ATOM 826 C C . VAL A 1 111 ? 0.080 9.119 22.075 1.00 42.71 108 VAL A C 1
ATOM 827 O O . VAL A 1 111 ? 1.042 8.546 21.539 1.00 41.74 108 VAL A O 1
ATOM 844 N N . LEU A 1 113 ? 1.062 7.918 25.127 1.00 47.63 110 LEU A N 1
ATOM 845 C CA . LEU A 1 113 ? 1.312 6.577 25.685 1.00 49.30 110 LEU A CA 1
ATOM 846 C C . LEU A 1 113 ? 1.485 5.469 24.657 1.00 50.14 110 LEU A C 1
ATOM 847 O O . LEU A 1 113 ? 1.844 4.359 25.025 1.00 51.67 110 LEU A O 1
ATOM 852 N N . THR A 1 114 ? 1.263 5.756 23.377 1.00 51.32 111 THR A N 1
ATOM 853 C CA . THR A 1 114 ? 1.092 4.687 22.378 1.00 52.06 111 THR A CA 1
ATOM 854 C C . THR A 1 114 ? 1.849 4.856 21.055 1.00 52.65 111 THR A C 1
ATOM 855 O O . THR A 1 114 ? 2.165 3.862 20.396 1.00 52.57 111 THR A O 1
ATOM 859 N N . CYS A 1 115 ? 2.127 6.101 20.661 1.00 53.42 112 CYS A N 1
ATOM 860 C CA . CYS A 1 115 ? 2.538 6.394 19.271 1.00 54.09 112 CYS A CA 1
ATOM 861 C C . CYS A 1 115 ? 3.941 6.973 19.083 1.00 54.23 112 CYS A C 1
ATOM 862 O O . CYS A 1 115 ? 4.351 7.253 17.955 1.00 53.98 112 CYS A O 1
ATOM 865 N N . LEU A 1 116 ? 4.665 7.159 20.182 1.00 54.82 113 LEU A N 1
ATOM 866 C CA . LEU A 1 116 ? 5.999 7.746 20.141 1.00 55.82 113 LEU A CA 1
ATOM 867 C C . LEU A 1 116 ? 6.967 7.103 19.122 1.00 56.31 113 LEU A C 1
ATOM 868 O O . LEU A 1 116 ? 7.800 7.800 18.540 1.00 56.24 113 LEU A O 1
ATOM 873 N N . ASP A 1 117 ? 6.845 5.793 18.891 1.00 56.95 114 ASP A N 1
ATOM 874 C CA . ASP A 1 117 ? 7.777 5.085 17.997 1.00 57.68 114 ASP A CA 1
ATOM 875 C C . ASP A 1 117 ? 7.599 5.429 16.520 1.00 57.88 114 ASP A C 1
ATOM 876 O O . ASP A 1 117 ? 8.538 5.292 15.726 1.00 58.11 114 ASP A O 1
ATOM 881 N N . ALA A 1 118 ? 6.402 5.888 16.157 1.00 57.88 115 ALA A N 1
ATOM 882 C CA . ALA A 1 118 ? 6.101 6.245 14.771 1.00 57.77 115 ALA A CA 1
ATOM 883 C C . ALA A 1 118 ? 6.980 7.387 14.256 1.00 57.68 115 ALA A C 1
ATOM 884 O O . ALA A 1 118 ? 7.060 7.624 13.053 1.00 57.58 115 ALA A O 1
ATOM 886 N N . LEU A 1 119 ? 7.643 8.080 15.179 1.00 57.67 116 LEU A N 1
ATOM 887 C CA . LEU A 1 119 ? 8.530 9.196 14.849 1.00 57.69 116 LEU A CA 1
ATOM 888 C C . LEU A 1 119 ? 9.946 8.726 14.462 1.00 58.09 116 LEU A C 1
ATOM 889 O O . LEU A 1 119 ? 10.289 7.566 14.714 1.00 58.10 116 LEU A O 1
ATOM 894 N N . PRO A 1 120 ? 10.751 9.610 13.815 1.00 58.43 117 PRO A N 1
ATOM 895 C CA . PRO A 1 120 ? 12.193 9.387 13.564 1.00 58.77 117 PRO A CA 1
ATOM 896 C C . PRO A 1 120 ? 13.034 9.125 14.833 1.00 58.97 117 PRO A C 1
ATOM 897 O O . PRO A 1 120 ? 12.585 8.412 15.734 1.00 59.24 117 PRO A O 1
ATOM 901 N N . GLU A 1 121 ? 14.244 9.681 14.897 1.00 59.09 118 GLU A N 1
ATOM 902 C CA . GLU A 1 121 ? 15.127 9.425 16.037 1.00 59.13 118 GLU A CA 1
ATOM 903 C C . GLU A 1 121 ? 15.409 10.640 16.900 1.00 58.80 118 GLU A C 1
ATOM 904 O O . GLU A 1 121 ? 15.344 10.556 18.126 1.00 58.83 118 GLU A O 1
ATOM 910 N N . ASP A 1 122 ? 15.721 11.763 16.260 1.00 58.29 119 ASP A N 1
ATOM 911 C CA . ASP A 1 122 ? 16.030 13.001 16.978 1.00 57.76 119 ASP A CA 1
ATOM 912 C C . ASP A 1 122 ? 14.831 13.553 17.772 1.00 57.05 119 ASP A C 1
ATOM 913 O O . ASP A 1 122 ? 14.981 13.972 18.927 1.00 56.93 119 ASP A O 1
ATOM 918 N N . GLN A 1 123 ? 13.650 13.543 17.153 1.00 55.95 120 GLN A N 1
ATOM 919 C CA . GLN A 1 123 ? 12.453 14.099 17.787 1.00 54.85 120 GLN A CA 1
ATOM 920 C C . GLN A 1 123 ? 11.837 13.112 18.766 1.00 53.60 120 GLN A C 1
ATOM 921 O O . GLN A 1 123 ? 11.225 13.511 19.757 1.00 53.14 120 GLN A O 1
ATOM 927 N N . ARG A 1 124 ? 12.017 11.823 18.488 1.00 52.20 121 ARG A N 1
ATOM 928 C CA . ARG A 1 124 ? 11.611 10.770 19.408 1.00 50.91 121 ARG A CA 1
ATOM 929 C C . ARG A 1 124 ? 12.336 10.994 20.725 1.00 50.07 121 ARG A C 1
ATOM 930 O O . ARG A 1 124 ? 11.724 10.964 21.786 1.00 50.00 121 ARG A O 1
ATOM 938 N N . LYS A 1 125 ? 13.638 11.250 20.639 1.00 49.00 122 LYS A N 1
ATOM 939 C CA . LYS A 1 125 ? 14.474 11.374 21.826 1.00 48.01 122 LYS A CA 1
ATOM 940 C C . LYS A 1 125 ? 14.343 12.710 22.544 1.00 46.44 122 LYS A C 1
ATOM 941 O O . LYS A 1 125 ? 14.558 12.780 23.755 1.00 45.77 122 LYS A O 1
ATOM 947 N N . ALA A 1 126 ? 14.013 13.766 21.802 1.00 44.60 123 ALA A N 1
ATOM 948 C CA . ALA A 1 126 ? 13.599 15.024 22.419 1.00 43.08 123 ALA A CA 1
ATOM 949 C C . ALA A 1 126 ? 12.330 14.817 23.261 1.00 42.12 123 ALA A C 1
ATOM 950 O O . ALA A 1 126 ? 12.223 15.349 24.365 1.00 41.74 123 ALA A O 1
ATOM 952 N N . LEU A 1 127 ? 11.383 14.039 22.734 1.00 41.03 124 LEU A N 1
ATOM 953 C CA . LEU A 1 127 ? 10.130 13.735 23.445 1.00 39.89 124 LEU A CA 1
ATOM 954 C C . LEU A 1 127 ? 10.334 12.714 24.547 1.00 39.15 124 LEU A C 1
ATOM 955 O O . LEU A 1 127 ? 9.725 12.824 25.598 1.00 37.81 124 LEU A O 1
ATOM 960 N N . ILE A 1 128 ? 11.201 11.727 24.311 1.00 38.61 125 ILE A N 1
ATOM 961 C CA . ILE A 1 128 ? 11.571 10.784 25.366 1.00 38.85 125 ILE A CA 1
ATOM 962 C C . ILE A 1 128 ? 12.223 11.551 26.531 1.00 37.67 125 ILE A C 1
ATOM 963 O O . ILE A 1 128 ? 12.029 11.197 27.696 1.00 37.73 125 ILE A O 1
ATOM 968 N N . ALA A 1 129 ? 13.006 12.579 26.208 1.00 36.12 126 ALA A N 1
ATOM 969 C CA . ALA A 1 129 ? 13.624 13.391 27.245 1.00 35.92 126 ALA A CA 1
ATOM 970 C C . ALA A 1 129 ? 12.572 14.108 28.109 1.00 34.63 126 ALA A C 1
ATOM 971 O O . ALA A 1 129 ? 12.738 14.228 29.319 1.00 34.83 126 ALA A O 1
ATOM 973 N N . LYS A 1 130 ? 11.507 14.603 27.480 1.00 34.30 127 LYS A N 1
ATOM 974 C CA . LYS A 1 130 ? 10.422 15.266 28.203 1.00 33.74 127 LYS A CA 1
ATOM 975 C C . LYS A 1 130 ? 9.629 14.306 29.076 1.00 33.68 127 LYS A C 1
ATOM 976 O O . LYS A 1 130 ? 9.206 14.672 30.159 1.00 33.10 127 LYS A O 1
ATOM 982 N N . GLN A 1 131 ? 9.438 13.075 28.595 1.00 34.42 128 GLN A N 1
ATOM 983 C CA A GLN A 1 131 ? 8.782 12.038 29.375 0.40 35.17 128 GLN A CA 1
ATOM 984 C CA B GLN A 1 131 ? 8.786 12.032 29.367 0.60 35.37 128 GLN A CA 1
ATOM 985 C C . GLN A 1 131 ? 9.626 11.679 30.598 1.00 34.85 128 GLN A C 1
ATOM 986 O O . GLN A 1 131 ? 9.099 11.384 31.648 1.00 35.25 128 GLN A O 1
ATOM 997 N N . ARG A 1 132 ? 10.942 11.710 30.451 1.00 35.16 129 ARG A N 1
ATOM 998 C CA . ARG A 1 132 ? 11.837 11.449 31.577 1.00 36.07 129 ARG A CA 1
ATOM 999 C C . ARG A 1 132 ? 11.748 12.550 32.656 1.00 35.44 129 ARG A C 1
ATOM 1000 O O . ARG A 1 132 ? 11.795 12.259 33.855 1.00 35.05 129 ARG A O 1
ATOM 1008 N N . GLU A 1 133 ? 11.607 13.805 32.223 1.00 34.44 130 GLU A N 1
ATOM 1009 C CA . GLU A 1 133 ? 11.355 14.927 33.132 1.00 34.92 130 GLU A CA 1
ATOM 1010 C C . GLU A 1 133 ? 10.121 14.712 34.002 1.00 33.96 130 GLU A C 1
ATOM 1011 O O . GLU A 1 133 ? 10.145 14.966 35.195 1.00 33.91 130 GLU A O 1
ATOM 1017 N N . LEU A 1 134 ? 9.039 14.272 33.364 1.00 33.90 131 LEU A N 1
ATOM 1018 C CA . LEU A 1 134 ? 7.771 14.033 33.979 1.00 35.02 131 LEU A CA 1
ATOM 1019 C C . LEU A 1 134 ? 7.851 12.911 34.998 1.00 34.52 131 LEU A C 1
ATOM 1020 O O . LEU A 1 134 ? 7.386 13.065 36.123 1.00 34.24 131 LEU A O 1
ATOM 1025 N N . ILE A 1 135 ? 8.439 11.796 34.584 1.00 33.43 132 ILE A N 1
ATOM 1026 C CA . ILE A 1 135 ? 8.750 10.704 35.482 1.00 33.68 132 ILE A CA 1
ATOM 1027 C C . ILE A 1 135 ? 9.576 11.186 36.703 1.00 33.25 132 ILE A C 1
ATOM 1028 O O . ILE A 1 135 ? 9.288 10.802 37.849 1.00 32.44 132 ILE A O 1
ATOM 1033 N N . ALA A 1 136 ? 10.585 12.022 36.441 1.00 32.18 133 ALA A N 1
ATOM 1034 C CA . ALA A 1 136 ? 11.472 12.548 37.489 1.00 32.73 133 ALA A CA 1
ATOM 1035 C C . ALA A 1 136 ? 10.654 13.325 38.533 1.00 32.67 133 ALA A C 1
ATOM 1036 O O . ALA A 1 136 ? 10.864 13.170 39.742 1.00 33.47 133 ALA A O 1
ATOM 1038 N N . TYR A 1 137 ? 9.703 14.120 38.077 1.00 32.39 134 TYR A N 1
ATOM 1039 C CA . TYR A 1 137 ? 8.856 14.861 39.002 1.00 33.78 134 TYR A CA 1
ATOM 1040 C C . TYR A 1 137 ? 8.148 13.904 39.977 1.00 34.03 134 TYR A C 1
ATOM 1041 O O . TYR A 1 137 ? 8.058 14.178 41.167 1.00 34.90 134 TYR A O 1
ATOM 1050 N N . VAL A 1 138 ? 7.624 12.797 39.460 1.00 32.87 135 VAL A N 1
ATOM 1051 C CA . VAL A 1 138 ? 6.865 11.859 40.280 1.00 32.48 135 VAL A CA 1
ATOM 1052 C C . VAL A 1 138 ? 7.821 11.100 41.229 1.00 31.19 135 VAL A C 1
ATOM 1053 O O . VAL A 1 138 ? 7.519 10.921 42.411 1.00 30.93 135 VAL A O 1
ATOM 1057 N N . ARG A 1 139 ? 8.947 10.659 40.687 1.00 30.91 136 ARG A N 1
ATOM 1058 C CA A ARG A 1 139 ? 9.947 9.935 41.476 0.50 31.46 136 ARG A CA 1
ATOM 1059 C CA B ARG A 1 139 ? 9.950 9.943 41.462 0.50 31.23 136 ARG A CA 1
ATOM 1060 C C . ARG A 1 139 ? 10.388 10.772 42.658 1.00 30.82 136 ARG A C 1
ATOM 1061 O O . ARG A 1 139 ? 10.398 10.278 43.799 1.00 31.87 136 ARG A O 1
ATOM 1076 N N . ASP A 1 140 ? 10.757 12.016 42.371 1.00 31.43 137 ASP A N 1
ATOM 1077 C CA . ASP A 1 140 ? 11.252 12.935 43.382 1.00 32.78 137 ASP A CA 1
ATOM 1078 C C . ASP A 1 140 ? 10.151 13.216 44.411 1.00 31.82 137 ASP A C 1
ATOM 1079 O O . ASP A 1 140 ? 10.443 13.308 45.597 1.00 31.70 137 ASP A O 1
ATOM 1084 N N . ALA A 1 141 ? 8.894 13.320 43.978 1.00 32.59 138 ALA A N 1
ATOM 1085 C CA . ALA A 1 141 ? 7.803 13.607 44.934 1.00 32.29 138 ALA A CA 1
ATOM 1086 C C . ALA A 1 141 ? 7.559 12.422 45.875 1.00 33.38 138 ALA A C 1
ATOM 1087 O O . ALA A 1 141 ? 7.233 12.625 47.051 1.00 33.60 138 ALA A O 1
ATOM 1089 N N . LEU A 1 142 ? 7.694 11.199 45.352 1.00 32.88 139 LEU A N 1
ATOM 1090 C CA . LEU A 1 142 ? 7.638 9.977 46.174 1.00 32.09 139 LEU A CA 1
ATOM 1091 C C . LEU A 1 142 ? 8.775 9.914 47.212 1.00 31.31 139 LEU A C 1
ATOM 1092 O O . LEU A 1 142 ? 8.538 9.604 48.388 1.00 30.81 139 LEU A O 1
ATOM 1097 N N . LEU A 1 143 ? 9.997 10.196 46.778 1.00 30.10 140 LEU A N 1
ATOM 1098 C CA . LEU A 1 143 ? 11.128 10.209 47.687 1.00 30.95 140 LEU A CA 1
ATOM 1099 C C . LEU A 1 143 ? 11.073 11.378 48.700 1.00 30.69 140 LEU A C 1
ATOM 1100 O O . LEU A 1 143 ? 11.755 11.321 49.720 1.00 29.90 140 LEU A O 1
ATOM 1105 N N . GLN A 1 144 ? 10.263 12.410 48.439 1.00 30.01 141 GLN A N 1
ATOM 1106 C CA . GLN A 1 144 ? 10.000 13.410 49.476 1.00 30.05 141 GLN A CA 1
ATOM 1107 C C . GLN A 1 144 ? 9.062 12.864 50.570 1.00 29.95 141 GLN A C 1
ATOM 1108 O O . GLN A 1 144 ? 9.058 13.368 51.670 1.00 28.82 141 GLN A O 1
ATOM 1114 N N . LEU A 1 145 ? 8.287 11.849 50.243 1.00 30.15 142 LEU A N 1
ATOM 1115 C CA . LEU A 1 145 ? 7.486 11.126 51.241 1.00 32.41 142 LEU A CA 1
ATOM 1116 C C . LEU A 1 145 ? 8.343 10.132 52.002 1.00 32.65 142 LEU A C 1
ATOM 1117 O O . LEU A 1 145 ? 8.089 9.887 53.172 1.00 33.80 142 LEU A O 1
ATOM 1122 N N . ARG A 1 146 ? 9.333 9.550 51.326 1.00 32.37 143 ARG A N 1
ATOM 1123 C CA . ARG A 1 146 ? 10.216 8.552 51.935 1.00 32.32 143 ARG A CA 1
ATOM 1124 C C . ARG A 1 146 ? 11.685 8.918 51.695 1.00 32.15 143 ARG A C 1
ATOM 1125 O O . ARG A 1 146 ? 12.330 8.284 50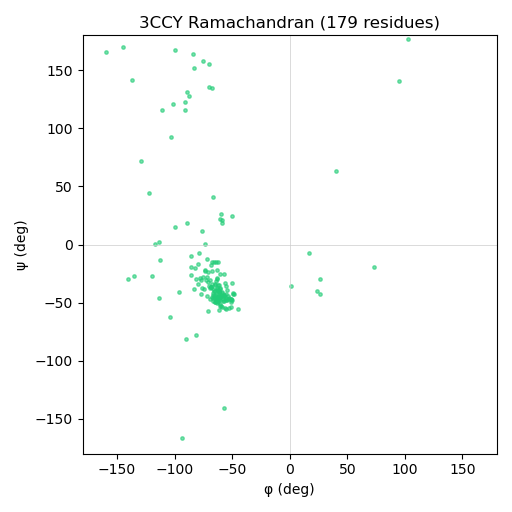.874 1.00 31.65 143 ARG A O 1
ATOM 1133 N N . PRO A 1 147 ? 12.211 9.972 52.374 1.00 33.78 144 PRO A N 1
ATOM 1134 C CA . PRO A 1 147 ? 13.609 10.324 52.074 1.00 34.28 144 PRO A CA 1
ATOM 1135 C C . PRO A 1 147 ? 14.559 9.200 52.453 1.00 34.96 144 PRO A C 1
ATOM 1136 O O . PRO A 1 147 ? 15.618 9.095 51.846 1.00 33.76 144 PRO A O 1
ATOM 1140 N N . ASP A 1 148 ? 14.125 8.314 53.369 1.00 35.47 145 ASP A N 1
ATOM 1141 C CA . ASP A 1 148 ? 14.965 7.201 53.798 1.00 36.11 145 ASP A CA 1
ATOM 1142 C C . ASP A 1 148 ? 15.207 6.198 52.665 1.00 36.88 145 ASP A C 1
ATOM 1143 O O . ASP A 1 148 ? 16.091 5.370 52.752 1.00 36.68 145 ASP A O 1
ATOM 1156 N N . ALA A 1 150 ? 15.825 7.135 49.361 1.00 37.89 147 ALA A N 1
ATOM 1157 C CA . ALA A 1 150 ? 16.445 7.806 48.225 1.00 37.84 147 ALA A CA 1
ATOM 1158 C C . ALA A 1 150 ? 17.842 7.225 47.921 1.00 38.13 147 ALA A C 1
ATOM 1159 O O . ALA A 1 150 ? 18.331 7.332 46.796 1.00 38.35 147 ALA A O 1
ATOM 1161 N N . ALA A 1 151 ? 18.432 6.539 48.912 1.00 38.36 148 ALA A N 1
ATOM 1162 C CA . ALA A 1 151 ? 19.749 5.900 48.782 1.00 37.87 148 ALA A CA 1
ATOM 1163 C C . ALA A 1 151 ? 19.759 4.796 47.729 1.00 38.19 148 ALA A C 1
ATOM 1164 O O . ALA A 1 151 ? 20.786 4.549 47.099 1.00 37.97 148 ALA A O 1
ATOM 1166 N N . ASN A 1 152 ? 18.612 4.134 47.529 1.00 37.88 149 ASN A N 1
ATOM 1167 C CA . ASN A 1 152 ? 18.537 3.047 46.556 1.00 37.39 149 ASN A CA 1
ATOM 1168 C C . ASN A 1 152 ? 17.855 3.501 45.272 1.00 37.10 149 ASN A C 1
ATOM 1169 O O . ASN A 1 152 ? 16.619 3.428 45.147 1.00 36.11 149 ASN A O 1
ATOM 1174 N N . ARG A 1 153 ? 18.662 3.957 44.315 1.00 36.13 150 ARG A N 1
ATOM 1175 C CA . ARG A 1 153 ? 18.114 4.499 43.083 1.00 36.76 150 ARG A CA 1
ATOM 1176 C C . ARG A 1 153 ? 17.469 3.453 42.185 1.00 35.72 150 ARG A C 1
ATOM 1177 O O . ARG A 1 153 ? 16.519 3.742 41.494 1.00 35.79 150 ARG A O 1
ATOM 1185 N N . THR A 1 154 ? 17.973 2.225 42.227 1.00 35.35 151 THR A N 1
ATOM 1186 C CA . THR A 1 154 ? 17.405 1.135 41.442 1.00 33.81 151 THR A CA 1
ATOM 1187 C C . THR A 1 154 ? 15.955 0.899 41.791 1.00 33.74 151 THR A C 1
ATOM 1188 O O . THR A 1 154 ? 15.102 0.905 40.917 1.00 32.82 151 THR A O 1
ATOM 1192 N N . LEU A 1 155 ? 15.687 0.703 43.079 1.00 33.97 152 LEU A N 1
ATOM 1193 C CA . LEU A 1 155 ? 14.356 0.441 43.558 1.00 33.69 152 LEU A CA 1
ATOM 1194 C C . LEU A 1 155 ? 13.480 1.681 43.521 1.00 33.28 152 LEU A C 1
ATOM 1195 O O . LEU A 1 155 ? 12.287 1.557 43.332 1.00 33.04 152 LEU A O 1
ATOM 1200 N N . ALA A 1 156 ? 14.063 2.878 43.684 1.00 33.24 153 ALA A N 1
ATOM 1201 C CA . ALA A 1 156 ? 13.290 4.123 43.455 1.00 33.23 153 ALA A CA 1
ATOM 1202 C C . ALA A 1 156 ? 12.683 4.209 42.033 1.00 32.89 153 ALA A C 1
ATOM 1203 O O . ALA A 1 156 ? 11.508 4.583 41.870 1.00 33.25 153 ALA A O 1
ATOM 1205 N N . HIS A 1 157 ? 13.479 3.863 41.018 1.00 32.40 154 HIS A N 1
ATOM 1206 C CA . HIS A 1 157 ? 12.981 3.744 39.649 1.00 31.66 154 HIS A CA 1
ATOM 1207 C C . HIS A 1 157 ? 11.910 2.639 39.489 1.00 31.26 154 HIS A C 1
ATOM 1208 O O . HIS A 1 157 ? 10.873 2.893 38.893 1.00 31.29 154 HIS A O 1
ATOM 1215 N N . VAL A 1 158 ? 12.157 1.437 39.997 1.00 29.98 155 VAL A N 1
ATOM 1216 C CA . VAL A 1 158 ? 11.110 0.391 40.067 1.00 30.09 155 VAL A CA 1
ATOM 1217 C C . VAL A 1 158 ? 9.821 0.916 40.711 1.00 30.10 155 VAL A C 1
ATOM 1218 O O . VAL A 1 158 ? 8.760 0.761 40.128 1.00 28.11 155 VAL A O 1
ATOM 1222 N N . ASP A 1 159 ? 9.898 1.579 41.870 1.00 29.85 156 ASP A N 1
ATOM 1223 C CA . ASP A 1 159 ? 8.654 1.953 42.548 1.00 31.39 156 ASP A CA 1
ATOM 1224 C C . ASP A 1 159 ? 7.888 3.001 41.727 1.00 31.24 156 ASP A C 1
ATOM 1225 O O . ASP A 1 159 ? 6.650 2.962 41.640 1.00 29.87 156 ASP A O 1
ATOM 1230 N N . THR A 1 160 ? 8.628 3.973 41.184 1.00 30.19 157 THR A N 1
ATOM 1231 C CA . THR A 1 160 ? 8.054 4.978 40.323 1.00 31.09 157 THR A CA 1
ATOM 1232 C C . THR A 1 160 ? 7.360 4.409 39.075 1.00 30.56 157 THR A C 1
ATOM 1233 O O . THR A 1 160 ? 6.259 4.821 38.735 1.00 31.00 157 THR A O 1
ATOM 1245 N N . LEU A 1 162 ? 6.243 1.359 38.688 1.00 31.07 159 LEU A N 1
ATOM 1246 C CA . LEU A 1 162 ? 5.080 0.553 39.077 1.00 30.16 159 LEU A CA 1
ATOM 1247 C C . LEU A 1 162 ? 3.882 1.463 39.304 1.00 31.07 159 LEU A C 1
ATOM 1248 O O . LEU A 1 162 ? 2.781 1.180 38.839 1.00 28.90 159 LEU A O 1
ATOM 1253 N N . PHE A 1 163 ? 4.139 2.587 39.969 1.00 30.78 160 PHE A N 1
ATOM 1254 C CA . PHE A 1 163 ? 3.149 3.617 40.064 1.00 32.95 160 PHE A CA 1
ATOM 1255 C C . PHE A 1 163 ? 2.622 4.098 38.693 1.00 32.33 160 PHE A C 1
ATOM 1256 O O . PHE A 1 163 ? 1.409 4.159 38.520 1.00 32.27 160 PHE A O 1
ATOM 1264 N N . PHE A 1 164 ? 3.516 4.531 37.791 1.00 31.56 161 PHE A N 1
ATOM 1265 C CA . PHE A 1 164 ? 3.093 4.927 36.424 1.00 33.02 161 PHE A CA 1
ATOM 1266 C C . PHE A 1 164 ? 2.199 3.932 35.691 1.00 32.29 161 PHE A C 1
ATOM 1267 O O . PHE A 1 164 ? 1.248 4.309 35.020 1.00 33.13 161 PHE A O 1
ATOM 1275 N N . GLY A 1 165 ? 2.540 2.669 35.794 1.00 32.00 162 GLY A N 1
ATOM 1276 C CA . GLY A 1 165 ? 1.691 1.573 35.301 1.00 30.61 162 GLY A CA 1
ATOM 1277 C C . GLY A 1 165 ? 0.253 1.652 35.767 1.00 31.73 162 GLY A C 1
ATOM 1278 O O . GLY A 1 165 ? -0.650 1.495 34.942 1.00 28.83 162 GLY A O 1
ATOM 1287 N N . ILE A 1 167 ? -1.531 4.241 36.739 1.00 33.29 164 ILE A N 1
ATOM 1288 C CA . ILE A 1 167 ? -2.236 5.355 36.087 1.00 33.04 164 ILE A CA 1
ATOM 1289 C C . ILE A 1 167 ? -2.186 5.357 34.565 1.00 33.06 164 ILE A C 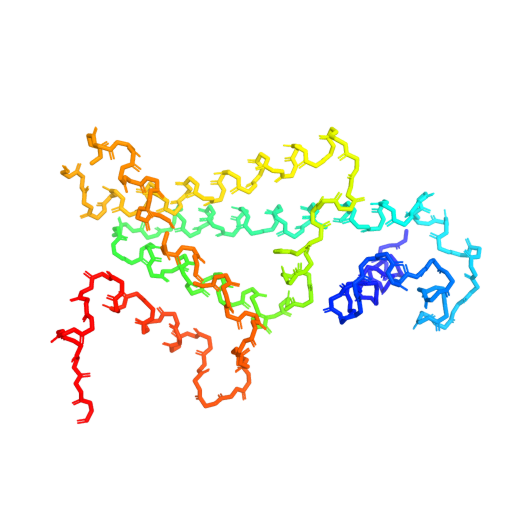1
ATOM 1290 O O . ILE A 1 167 ? -3.143 5.768 33.951 1.00 34.22 164 ILE A O 1
ATOM 1295 N N . ASN A 1 168 ? -1.079 4.936 33.952 1.00 32.26 165 ASN A N 1
ATOM 1296 C CA . ASN A 1 168 ? -0.962 4.923 32.477 1.00 32.38 165 ASN A CA 1
ATOM 1297 C C . ASN A 1 168 ? -1.806 3.826 31.837 1.00 33.64 165 ASN A C 1
ATOM 1298 O O . ASN A 1 168 ? -2.230 3.974 30.675 1.00 36.34 165 ASN A O 1
ATOM 1303 N N . TRP A 1 169 ? -2.049 2.720 32.551 1.00 31.00 166 TRP A N 1
ATOM 1304 C CA . TRP A 1 169 ? -2.886 1.624 32.025 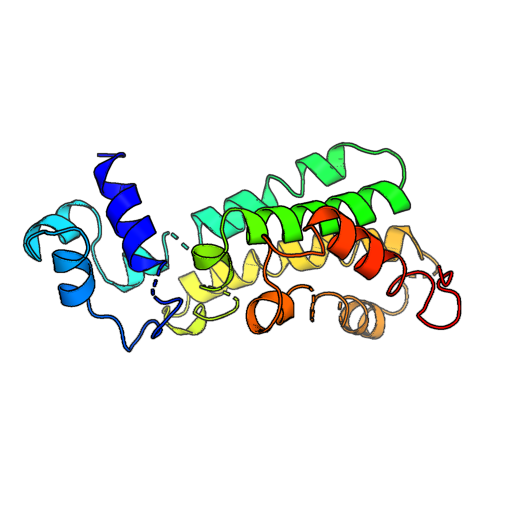1.00 30.57 166 TRP A CA 1
ATOM 1305 C C . TRP A 1 169 ? -4.372 1.953 31.957 1.00 29.41 166 TRP A C 1
ATOM 1306 O O . TRP A 1 169 ? -5.132 1.225 31.318 1.00 28.34 166 TRP A O 1
ATOM 1317 N N . THR A 1 170 ? -4.775 3.047 32.595 1.00 29.15 167 THR A N 1
ATOM 1318 C CA . THR A 1 170 ? -6.191 3.448 32.676 1.00 29.50 167 THR A CA 1
ATOM 1319 C C . THR A 1 170 ? -6.878 3.603 31.324 1.00 29.63 167 THR A C 1
ATOM 1320 O O . THR A 1 170 ? -8.055 3.322 31.183 1.00 29.70 167 THR A O 1
ATOM 1324 N N . TYR A 1 171 ? -6.133 4.029 30.327 1.00 29.57 168 TYR A N 1
ATOM 1325 C CA . TYR A 1 171 ? -6.724 4.201 29.000 1.00 30.99 168 TYR A CA 1
ATOM 1326 C C . TYR A 1 171 ? -7.351 2.903 28.491 1.00 30.83 168 TYR A C 1
ATOM 1327 O O . TYR A 1 171 ? -8.278 2.935 27.676 1.00 31.57 168 TYR A O 1
ATOM 1336 N N . THR A 1 172 ? -6.867 1.762 28.971 1.00 30.02 169 THR A N 1
ATOM 1337 C CA . THR A 1 172 ? -7.382 0.482 28.453 1.00 29.93 169 THR A CA 1
ATOM 1338 C C . THR A 1 172 ? -8.727 0.078 29.070 1.00 30.72 169 THR A C 1
ATOM 1339 O O . THR A 1 172 ? -9.388 -0.826 28.551 1.00 31.32 169 THR A O 1
ATOM 1343 N N . TRP A 1 173 ? -9.106 0.682 30.192 1.00 30.48 170 TRP A N 1
ATOM 1344 C CA . TRP A 1 173 ? -10.268 0.158 30.951 1.00 30.46 170 TRP A CA 1
ATOM 1345 C C . TRP A 1 173 ? -11.171 1.242 31.545 1.00 31.36 170 TRP A C 1
ATOM 1346 O O . TRP A 1 173 ? -12.387 1.030 31.737 1.00 31.73 170 TRP A O 1
ATOM 1357 N N . TYR A 1 174 ? -10.575 2.383 31.868 1.00 31.10 171 TYR A N 1
ATOM 1358 C CA . TYR A 1 174 ? -11.275 3.413 32.666 1.00 30.65 171 TYR A CA 1
ATOM 1359 C C . TYR A 1 174 ? -12.051 4.405 31.824 1.00 30.91 171 TYR A C 1
ATOM 1360 O O . TYR A 1 174 ? -11.532 4.946 30.845 1.00 31.75 171 TYR A O 1
ATOM 1369 N N . LYS A 1 175 ? -13.311 4.635 32.196 1.00 30.21 172 LYS A N 1
ATOM 1370 C CA . LYS A 1 175 ? -14.144 5.640 31.519 1.00 31.17 172 LYS A CA 1
ATOM 1371 C C . LYS A 1 175 ? -14.402 6.821 32.470 1.00 30.05 172 LYS A C 1
ATOM 1372 O O . LYS A 1 175 ? -15.018 6.658 33.528 1.00 29.22 172 LYS A O 1
ATOM 1378 N N . ALA A 1 176 ? -13.888 7.995 32.100 1.00 29.26 173 ALA A N 1
ATOM 1379 C CA . ALA A 1 176 ? -13.923 9.160 32.950 1.00 29.52 173 ALA A CA 1
ATOM 1380 C C . ALA A 1 176 ? -15.336 9.739 33.238 1.00 30.42 173 ALA A C 1
ATOM 1381 O O . ALA A 1 176 ? -15.486 10.591 34.156 1.00 30.82 173 ALA A O 1
ATOM 1383 N N . ASP A 1 177 ? -16.335 9.323 32.456 1.00 29.91 174 ASP A N 1
ATOM 1384 C CA . ASP A 1 177 ? -17.724 9.782 32.664 1.00 31.31 174 ASP A CA 1
ATOM 1385 C C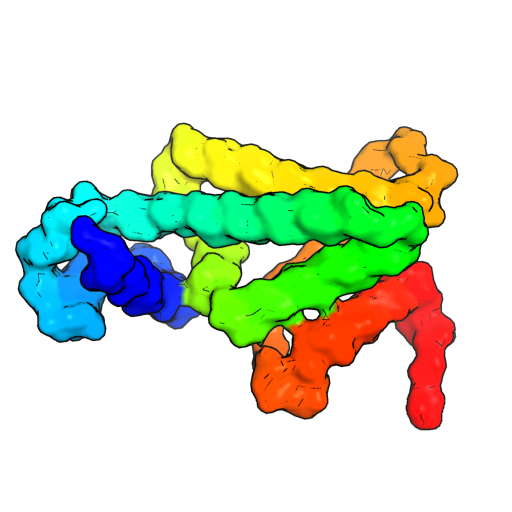 . ASP A 1 177 ? -18.570 8.753 33.417 1.00 30.91 174 ASP A C 1
ATOM 1386 O O . ASP A 1 177 ? -19.806 8.847 33.454 1.00 30.41 174 ASP A O 1
ATOM 1391 N N . GLY A 1 178 ? -17.896 7.785 34.031 1.00 30.56 175 GLY A N 1
ATOM 1392 C CA . GLY A 1 178 ? -18.600 6.680 34.717 1.00 31.59 175 GLY A CA 1
ATOM 1393 C C . GLY A 1 178 ? -18.816 6.946 36.193 1.00 31.85 175 GLY A C 1
ATOM 1394 O O . GLY A 1 178 ? -18.635 8.067 36.682 1.00 31.07 175 GLY A O 1
ATOM 1395 N N . SER A 1 179 ? -19.179 5.895 36.905 1.00 32.95 176 SER A N 1
ATOM 1396 C CA . SER A 1 179 ? -19.467 5.942 38.344 1.00 34.36 176 SER A CA 1
ATOM 1397 C C . SER A 1 179 ? -18.371 6.621 39.168 1.00 33.96 176 SER A C 1
ATOM 1398 O O . SER A 1 179 ? -18.654 7.566 39.974 1.00 35.36 176 SER A O 1
ATOM 1401 N N . VAL A 1 180 ? -17.126 6.201 38.899 1.00 31.08 177 VAL A N 1
ATOM 1402 C CA . VAL A 1 180 ? -15.922 6.696 39.549 1.00 30.70 177 VAL A CA 1
ATOM 1403 C C . VAL A 1 180 ? -15.293 7.896 38.789 1.00 30.74 177 VAL A C 1
ATOM 1404 O O . VAL A 1 180 ? -14.837 7.748 37.654 1.00 30.35 177 VAL A O 1
ATOM 1408 N N . SER A 1 181 ? -15.264 9.065 39.437 1.00 30.11 178 SER A N 1
ATOM 1409 C CA . SER A 1 181 ? -14.785 10.294 38.813 1.00 31.09 178 SER A CA 1
ATOM 1410 C C . SER A 1 181 ? -13.268 10.288 38.725 1.00 31.82 178 SER A C 1
ATOM 1411 O O . SER A 1 181 ? -12.616 9.549 39.465 1.00 32.57 178 SER A O 1
ATOM 1414 N N . PRO A 1 182 ? -12.688 11.087 37.803 1.00 32.04 179 PRO A N 1
ATOM 1415 C CA . PRO A 1 182 ? -11.219 11.230 37.831 1.00 31.68 179 PRO A CA 1
ATOM 1416 C C . PRO A 1 182 ? -10.612 11.539 39.206 1.00 31.25 179 PRO A C 1
ATOM 1417 O O . PRO A 1 182 ? -9.625 10.879 39.578 1.00 30.56 179 PRO A O 1
ATOM 1421 N N . ASP A 1 183 ? -11.226 12.440 39.986 1.00 29.92 180 ASP A N 1
ATOM 1422 C CA . ASP A 1 183 ? -10.716 12.742 41.339 1.00 31.10 180 ASP A CA 1
ATOM 1423 C C . ASP A 1 183 ? -10.840 11.542 42.290 1.00 30.63 180 ASP A C 1
ATOM 1424 O O . ASP A 1 183 ? -9.918 11.264 43.025 1.00 31.85 180 ASP A O 1
ATOM 1429 N N . ALA A 1 184 ? -11.983 10.870 42.293 1.00 29.49 181 ALA A N 1
ATOM 1430 C CA . ALA A 1 184 ? -12.175 9.623 43.063 1.00 29.66 181 ALA A CA 1
ATOM 1431 C C . ALA A 1 184 ? -11.131 8.559 42.671 1.00 29.22 181 ALA A C 1
ATOM 1432 O O . ALA A 1 184 ? -10.535 7.900 43.534 1.00 29.57 181 ALA A O 1
ATOM 1434 N N . LEU A 1 185 ? -10.871 8.404 41.375 1.00 29.39 182 LEU A N 1
ATOM 1435 C CA . LEU A 1 185 ? -9.904 7.384 40.948 1.00 30.18 182 LEU A CA 1
ATOM 1436 C C . LEU A 1 185 ? -8.493 7.747 41.477 1.00 29.82 182 LEU A C 1
ATOM 1437 O O . LEU A 1 185 ? -7.727 6.867 41.931 1.00 29.62 182 LEU A O 1
ATOM 1442 N N . ALA A 1 186 ? -8.160 9.038 41.423 1.00 29.38 183 ALA A N 1
ATOM 1443 C CA . ALA A 1 186 ? -6.860 9.541 41.852 1.00 28.25 183 ALA A CA 1
ATOM 1444 C C . ALA A 1 186 ? -6.674 9.300 43.344 1.00 29.12 183 ALA A C 1
ATOM 1445 O O . ALA A 1 186 ? -5.622 8.783 43.743 1.00 27.09 183 ALA A O 1
ATOM 1447 N N . GLU A 1 187 ? -7.684 9.669 44.148 1.00 29.28 184 GLU A N 1
ATOM 1448 C CA . GLU A 1 187 ? -7.660 9.439 45.614 1.00 30.64 184 GLU A CA 1
ATOM 1449 C C . GLU A 1 187 ? -7.477 7.989 45.985 1.00 31.50 184 GLU A C 1
ATOM 1450 O O . GLU A 1 187 ? -6.684 7.659 46.884 1.00 29.54 184 GLU A O 1
ATOM 1456 N N . ARG A 1 188 ? -8.228 7.129 45.290 1.00 31.04 185 ARG A N 1
ATOM 1457 C CA . ARG A 1 188 ? -8.113 5.679 45.427 1.00 32.00 185 ARG A CA 1
ATOM 1458 C C . ARG A 1 188 ? -6.709 5.167 45.071 1.00 31.95 185 ARG A C 1
ATOM 1459 O O . ARG A 1 188 ? -6.136 4.383 45.819 1.00 32.61 185 ARG A O 1
ATOM 1467 N N . THR A 1 189 ? -6.218 5.535 43.888 1.00 30.79 186 THR A N 1
ATOM 1468 C CA . THR A 1 189 ? -4.848 5.202 43.430 1.00 31.96 186 THR A CA 1
ATOM 1469 C C . THR A 1 189 ? -3.763 5.572 44.476 1.00 31.48 186 THR A C 1
ATOM 1470 O O . THR A 1 189 ? -2.893 4.766 44.831 1.00 30.34 186 THR A O 1
ATOM 1474 N N . VAL A 1 190 ? -3.847 6.775 44.991 1.00 30.80 187 VAL A N 1
ATOM 1475 C CA . VAL A 1 190 ? -2.928 7.207 46.041 1.00 31.31 187 VAL A CA 1
ATOM 1476 C C . VAL A 1 190 ? -3.082 6.474 47.372 1.00 31.52 187 VAL A C 1
ATOM 1477 O O . VAL A 1 190 ? -2.070 6.080 47.971 1.00 30.69 187 VAL A O 1
ATOM 1481 N N . GLN A 1 191 ? -4.321 6.312 47.859 1.00 30.71 188 GLN A N 1
ATOM 1482 C CA . GLN A 1 191 ? -4.543 5.537 49.099 1.00 32.57 188 GLN A CA 1
ATOM 1483 C C . GLN A 1 191 ? -3.930 4.108 48.946 1.00 31.15 188 GLN A C 1
ATOM 1484 O O . GLN A 1 191 ? -3.243 3.613 49.839 1.00 30.42 188 GLN A O 1
ATOM 1490 N N . LEU A 1 192 ? -4.228 3.444 47.825 1.00 29.98 189 LEU A N 1
ATOM 1491 C CA A LEU A 1 192 ? -3.736 2.090 47.576 0.50 29.81 189 LEU A CA 1
ATOM 1492 C CA B LEU A 1 192 ? -3.725 2.093 47.551 0.50 30.19 189 LEU A CA 1
ATOM 1493 C C . LEU A 1 192 ? -2.204 2.071 47.526 1.00 30.09 189 LEU A C 1
ATOM 1494 O O . LEU A 1 192 ? -1.557 1.258 48.235 1.00 30.34 189 LEU A O 1
ATOM 1503 N N . PHE A 1 193 ? -1.632 2.929 46.680 1.00 30.03 190 PHE A N 1
ATOM 1504 C CA . PHE A 1 193 ? -0.165 2.953 46.464 1.00 30.98 190 PHE A CA 1
ATOM 1505 C C . PHE A 1 193 ? 0.588 3.310 47.758 1.00 31.95 190 PHE A C 1
ATOM 1506 O O . PHE A 1 193 ? 1.529 2.637 48.106 1.00 32.24 190 PHE A O 1
ATOM 1514 N N . LEU A 1 194 ? 0.154 4.358 48.466 1.00 30.48 191 LEU A N 1
ATOM 1515 C CA . LEU A 1 194 ? 0.845 4.808 49.683 1.00 30.61 191 LEU A CA 1
ATOM 1516 C C . LEU A 1 194 ? 0.586 3.949 50.922 1.00 29.03 191 LEU A C 1
ATOM 1517 O O . LEU A 1 194 ? 1.497 3.673 51.697 1.00 28.61 191 LEU A O 1
ATOM 1522 N N . ASP A 1 195 ? -0.661 3.550 51.119 1.00 29.46 192 ASP A N 1
ATOM 1523 C CA . ASP A 1 195 ? -1.039 2.895 52.374 1.00 31.22 192 ASP A CA 1
ATOM 1524 C C . ASP A 1 195 ? -1.433 1.422 52.234 1.00 29.88 192 ASP A C 1
ATOM 1525 O O . ASP A 1 195 ? -1.494 0.679 53.240 1.00 27.98 192 ASP A O 1
ATOM 1530 N N . GLY A 1 196 ? -1.655 0.972 50.995 1.00 28.14 193 GLY A N 1
ATOM 1531 C CA . GLY A 1 196 ? -1.829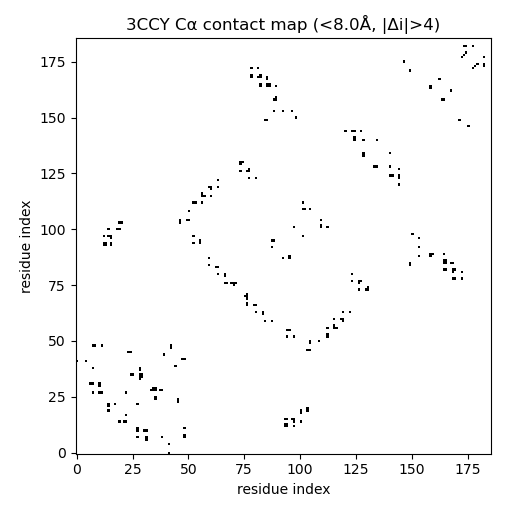 -0.466 50.777 1.00 27.49 193 GLY A CA 1
ATOM 1532 C C . GLY A 1 196 ? -3.256 -0.946 50.753 1.00 27.69 193 GLY A C 1
ATOM 1533 O O . GLY A 1 196 ? -4.088 -0.497 51.526 1.00 26.87 193 GLY A O 1
ATOM 1534 N N . TYR A 1 197 ? -3.529 -1.889 49.844 1.00 26.80 194 TYR A N 1
ATOM 1535 C CA . TYR A 1 197 ? -4.818 -2.568 49.742 1.00 27.21 194 TYR A CA 1
ATOM 1536 C C . TYR A 1 197 ? -5.332 -3.115 51.085 1.00 28.66 194 TYR A C 1
ATOM 1537 O O . TYR A 1 197 ? -6.546 -3.035 51.392 1.00 27.38 194 TYR A O 1
ATOM 1546 N N . LEU A 1 198 ? -4.417 -3.700 51.856 1.00 29.22 195 LEU A N 1
ATOM 1547 C CA . LEU A 1 198 ? -4.767 -4.305 53.147 1.00 32.13 195 LEU A CA 1
ATOM 1548 C C . LEU A 1 198 ? -5.208 -3.328 54.271 1.00 33.55 195 LEU A C 1
ATOM 1549 O O . LEU A 1 198 ? -5.821 -3.759 55.259 1.00 32.98 195 LEU A O 1
ATOM 1554 N N . ASN A 1 199 ? -4.945 -2.032 54.109 1.00 34.25 196 ASN A N 1
ATOM 1555 C CA . ASN A 1 199 ? -5.321 -1.050 55.143 1.00 35.77 196 ASN A CA 1
ATOM 1556 C C . ASN A 1 199 ? -6.411 -0.076 54.675 1.00 37.09 196 ASN A C 1
ATOM 1557 O O . ASN A 1 199 ? -6.800 0.851 55.398 1.00 36.98 196 ASN A O 1
ATOM 1562 N N . LEU A 1 200 ? -6.882 -0.279 53.459 1.00 37.33 197 LEU A N 1
ATOM 1563 C CA . LEU A 1 200 ? -7.865 0.594 52.868 1.00 40.29 197 LEU A CA 1
ATOM 1564 C C . LEU A 1 200 ? -9.150 0.400 53.667 1.00 41.37 197 LEU A C 1
ATOM 1565 O O . LEU A 1 200 ? -9.524 -0.738 53.990 1.00 40.47 197 LEU A O 1
ATOM 1570 N N . LEU A 1 201 ? -9.813 1.497 54.016 1.00 43.48 198 LEU A N 1
ATOM 1571 C CA . LEU A 1 201 ? -11.096 1.389 54.713 1.00 46.07 198 LEU A CA 1
ATOM 1572 C C . LEU A 1 201 ? -12.174 0.868 53.786 1.00 47.24 198 LEU A C 1
ATOM 1573 O O . LEU A 1 201 ? -12.273 1.271 52.618 1.00 46.84 198 LEU A O 1
ATOM 1578 N N . SER A 1 202 ? -12.963 -0.062 54.304 1.00 49.60 199 SER A N 1
ATOM 1579 C CA . SER A 1 202 ? -14.061 -0.615 53.541 1.00 52.32 199 SER A CA 1
ATOM 1580 C C . SER A 1 202 ? -15.389 0.000 53.954 1.00 53.62 199 SER A C 1
ATOM 1581 O O . SER A 1 202 ? -15.781 -0.088 55.123 1.00 54.12 199 SER A O 1
ATOM 1584 N N . ALA A 1 203 ? -16.062 0.628 52.990 1.00 55.49 200 ALA A N 1
ATOM 1585 C CA . ALA A 1 203 ? -17.405 1.220 53.182 1.00 56.60 200 ALA A CA 1
ATOM 1586 C C . ALA A 1 203 ? -18.429 0.245 53.758 1.00 57.21 200 ALA A C 1
ATOM 1587 O O . ALA A 1 203 ? -18.459 -0.012 54.971 1.00 57.84 200 ALA A O 1
#

Solvent-accessible surface area: 10989 Å² total

Foldseek 3Di:
DPPVLVVLLVQLLLCLPPHLVRADLCNSQCSSPHDSVVVCVRAVDSLRSLLVLVVLLVVLLVVLVCLVVPDPDLLSSLLVNLLSLLVCCVVPVSSLSVLPVLVVHDDPSSVVSVVSVVSSLVSNLVSVCVVVVVCVDVVVSSVLSVLCVSSVCSVPPDCPDPQHSSNVSVVSSCCSPPHPVPDDDD